Protein AF-A0A1V5TIK4-F1 (afdb_monomer_lite)

Radius of gyration: 18.63 Å; chains: 1; bounding box: 40×52×45 Å

pLDDT: mean 85.72, std 14.14, range [30.36, 98.62]

Foldseek 3Di:
DDDPDPPPPAAEDDPCPPVHDYDDDFPDCHPAACYHFLLDPCSLVSVVCQCPQNTPRVDNDNNVVAAEDETADQANLLVDDCVVSPVVSVVVSCVVCVSHAYEAEQHAAAQDVSSVVSLVVSVVVCVVVVHHYLYNNCLQQADPVGDGNPRGRQAPPVVVVVCVPDPADQDPDDRRHHSRSVVSSVVSVVLSVVVVVPDPSDPPDDDD

Sequence (208 aa):
MVKAEHGNLYSFNNGGTGGALDYEEGAGYGEGWLDHDVGYGGWDDETRYYLNGNDPGAGTADHSDVNTIMWSWCGQVNDVNLQTHYFDNMEDLESEYPEVTFIYMTGHREDGQADLAANNQIRDYVENNEKVLFDFADIESYDPDGTFYPNDNGACSWCSTWCASHECPSCGSCSHSHCFNCYNKGKAFWWMLARMAGWDGTAGDACP

Structure (mmCIF, N/CA/C/O backbone):
data_AF-A0A1V5TIK4-F1
#
_entry.id   AF-A0A1V5TIK4-F1
#
loop_
_atom_site.group_PDB
_atom_site.id
_atom_site.type_symbol
_atom_site.label_atom_id
_atom_site.label_alt_id
_atom_site.label_comp_id
_atom_site.label_asym_id
_atom_site.label_entity_id
_atom_site.label_seq_id
_atom_site.pdbx_PDB_ins_code
_atom_site.Cartn_x
_atom_site.Cartn_y
_atom_site.Cartn_z
_atom_site.occupancy
_atom_site.B_iso_or_equiv
_atom_site.auth_seq_id
_atom_site.auth_comp_id
_atom_site.auth_asym_id
_atom_site.auth_atom_id
_atom_site.pdbx_PDB_model_num
ATOM 1 N N . MET A 1 1 ? -18.825 -37.843 -2.227 1.00 46.03 1 MET A N 1
ATOM 2 C CA . MET A 1 1 ? -19.903 -36.982 -1.698 1.00 46.03 1 MET A CA 1
ATOM 3 C C . MET A 1 1 ? -20.004 -37.197 -0.189 1.00 46.03 1 MET A C 1
ATOM 5 O O . MET A 1 1 ? -20.652 -38.147 0.207 1.00 46.03 1 MET A O 1
ATOM 9 N N . VAL A 1 2 ? -19.285 -36.370 0.582 1.00 30.36 2 VAL A N 1
ATOM 10 C CA . VAL A 1 2 ? -19.504 -35.866 1.965 1.00 30.36 2 VAL A CA 1
ATOM 11 C C . VAL A 1 2 ? -18.482 -34.710 2.056 1.00 30.36 2 VAL A C 1
ATOM 13 O O . VAL A 1 2 ? -17.296 -34.976 2.172 1.00 30.36 2 VAL A O 1
ATOM 16 N N . LYS A 1 3 ? -18.783 -33.487 1.591 1.00 42.53 3 LYS A N 1
ATOM 17 C CA . LYS A 1 3 ? -19.267 -32.359 2.413 1.00 42.53 3 LYS A CA 1
ATOM 18 C C . LYS A 1 3 ? -18.982 -32.525 3.909 1.00 42.53 3 LYS A C 1
ATOM 20 O O . LYS A 1 3 ? -19.855 -32.928 4.667 1.00 42.53 3 LYS A O 1
ATOM 25 N N . ALA A 1 4 ? -17.767 -32.169 4.306 1.00 37.72 4 ALA A N 1
ATOM 26 C CA . ALA A 1 4 ? -17.550 -31.459 5.555 1.00 37.72 4 ALA A CA 1
ATOM 27 C C . ALA A 1 4 ? -17.118 -30.046 5.146 1.00 37.72 4 ALA A C 1
ATOM 29 O O . ALA A 1 4 ? -15.966 -29.813 4.794 1.00 37.72 4 ALA A O 1
ATOM 30 N N . GLU A 1 5 ? -18.097 -29.147 5.051 1.00 44.09 5 GLU A N 1
ATOM 31 C CA . GLU A 1 5 ? -17.851 -27.715 4.913 1.00 44.09 5 GLU A CA 1
ATOM 32 C C . GLU A 1 5 ? -17.197 -27.257 6.220 1.00 44.09 5 GLU A C 1
ATOM 34 O O . GLU A 1 5 ? -17.870 -26.916 7.189 1.00 44.09 5 GLU A O 1
ATOM 39 N N . HIS A 1 6 ? -15.865 -27.264 6.253 1.00 44.22 6 HIS A N 1
ATOM 40 C CA . HIS A 1 6 ? -15.189 -26.127 6.855 1.00 44.22 6 HIS A CA 1
ATOM 41 C C . HIS A 1 6 ? -15.729 -24.928 6.076 1.00 44.22 6 HIS A C 1
ATOM 43 O O . HIS A 1 6 ? -15.577 -24.903 4.852 1.00 44.22 6 HIS A O 1
ATOM 49 N N . GLY A 1 7 ? -16.484 -24.040 6.732 1.00 45.47 7 GLY A N 1
ATOM 50 C CA . GLY A 1 7 ? -16.979 -22.816 6.101 1.00 45.47 7 GLY A CA 1
ATOM 51 C C . GLY A 1 7 ? -15.844 -22.213 5.281 1.00 45.47 7 GLY A C 1
ATOM 52 O O . GLY A 1 7 ? -14.720 -22.147 5.772 1.00 45.47 7 GLY A O 1
ATOM 53 N N . ASN A 1 8 ? -16.103 -21.968 3.995 1.00 56.94 8 ASN A N 1
ATOM 54 C CA . ASN A 1 8 ? -15.073 -21.663 3.007 1.00 56.94 8 ASN A CA 1
ATOM 55 C C . ASN A 1 8 ? -14.165 -20.552 3.554 1.00 56.94 8 ASN A C 1
ATOM 57 O O . ASN A 1 8 ? -14.620 -19.428 3.733 1.00 56.94 8 ASN A O 1
ATOM 61 N N . LEU A 1 9 ? -12.908 -20.904 3.844 1.00 57.91 9 LEU A N 1
ATOM 62 C CA . LEU A 1 9 ? -11.887 -20.047 4.463 1.00 57.91 9 LEU A CA 1
ATOM 63 C C . LEU A 1 9 ? -11.693 -18.719 3.706 1.00 57.91 9 LEU A C 1
ATOM 65 O O . LEU A 1 9 ? -11.178 -17.758 4.260 1.00 57.91 9 LEU A O 1
ATOM 69 N N . TYR A 1 10 ? -12.138 -18.678 2.448 1.00 65.00 10 TYR A N 1
ATOM 70 C CA . TYR A 1 10 ? -12.062 -17.539 1.539 1.00 65.00 10 TYR A CA 1
ATOM 71 C C . TYR A 1 10 ? -13.444 -17.070 1.063 1.00 65.00 10 TYR A C 1
ATOM 73 O O . TYR A 1 10 ? -13.566 -16.448 0.009 1.00 65.00 10 TYR A O 1
ATOM 81 N N . SER A 1 11 ? -14.520 -17.422 1.772 1.00 73.38 11 SER A N 1
ATOM 82 C CA . SER A 1 11 ? -15.822 -16.806 1.526 1.00 73.38 11 SER A CA 1
ATOM 83 C C . SER A 1 11 ? -15.696 -15.313 1.767 1.00 73.38 11 SER A C 1
ATOM 85 O O . SER A 1 11 ? -15.181 -14.916 2.802 1.00 73.38 11 SER A O 1
ATOM 87 N N . PHE A 1 12 ? -16.205 -14.514 0.838 1.00 78.12 12 PHE A N 1
ATOM 88 C CA . PHE A 1 12 ? -16.256 -13.063 0.938 1.00 78.12 12 PHE A CA 1
ATOM 89 C C . PHE A 1 12 ? -17.700 -12.594 0.739 1.00 78.12 12 PHE A C 1
ATOM 91 O O . PHE A 1 12 ? -18.388 -13.087 -0.164 1.00 78.12 12 PHE A O 1
ATOM 98 N N . ASN A 1 13 ? -18.170 -11.681 1.586 1.00 80.50 13 ASN A N 1
ATOM 99 C CA . ASN A 1 13 ? -19.393 -10.916 1.362 1.00 80.50 13 ASN A CA 1
ATOM 100 C C . ASN A 1 13 ? -19.366 -9.604 2.152 1.00 80.50 13 ASN A C 1
ATOM 102 O O . ASN A 1 13 ? -18.733 -9.534 3.197 1.00 80.50 13 ASN A O 1
ATOM 106 N N . ASN A 1 14 ? -20.115 -8.617 1.659 1.00 79.88 14 ASN A N 1
ATOM 107 C CA . ASN A 1 14 ? -20.343 -7.362 2.368 1.00 79.88 14 ASN A CA 1
ATOM 108 C C . ASN A 1 14 ? -21.060 -7.642 3.707 1.00 79.88 14 ASN A C 1
ATOM 110 O O . ASN A 1 14 ? -22.121 -8.286 3.723 1.00 79.88 14 ASN A O 1
ATOM 114 N N . GLY A 1 15 ? -20.459 -7.183 4.803 1.00 77.62 15 GLY A N 1
ATOM 115 C CA . GLY A 1 15 ? -20.900 -7.356 6.184 1.00 77.62 15 GLY A CA 1
ATOM 116 C C . GLY A 1 15 ? -20.385 -8.623 6.871 1.00 77.62 15 GLY A C 1
ATOM 117 O O . GLY A 1 15 ? -20.911 -8.989 7.926 1.00 77.62 15 GLY A O 1
ATOM 118 N N . GLY A 1 16 ? -19.453 -9.366 6.257 1.00 78.06 16 GLY A N 1
ATOM 119 C CA . GLY A 1 16 ? -18.773 -10.520 6.872 1.00 78.06 16 GLY A CA 1
ATOM 120 C C . GLY A 1 16 ? -19.701 -11.651 7.348 1.00 78.06 16 GLY A C 1
ATOM 121 O O . GLY A 1 16 ? -19.357 -12.485 8.196 1.00 78.06 16 GLY A O 1
ATOM 122 N N . THR A 1 17 ? -20.929 -11.702 6.830 1.00 80.44 17 THR A N 1
ATOM 123 C CA . THR A 1 17 ? -21.984 -12.569 7.356 1.00 80.44 17 THR A CA 1
ATOM 124 C C . THR A 1 17 ? -21.629 -14.046 7.196 1.00 80.44 17 THR A C 1
ATOM 126 O O . THR A 1 17 ? -21.090 -14.486 6.177 1.00 80.44 17 THR A O 1
ATOM 129 N N . GLY A 1 18 ? -21.932 -14.844 8.224 1.00 76.12 18 GLY A N 1
ATOM 130 C CA . GLY A 1 18 ? -21.591 -16.270 8.238 1.00 76.12 18 GLY A CA 1
ATOM 131 C C . GLY A 1 18 ? -20.095 -16.561 8.416 1.00 76.12 18 GLY A C 1
ATOM 132 O O . GLY A 1 18 ? -19.678 -17.679 8.116 1.00 76.12 18 GLY A O 1
ATOM 133 N N . GLY A 1 19 ? -19.311 -15.589 8.904 1.00 75.62 19 GLY A N 1
ATOM 134 C CA . GLY A 1 19 ? -17.862 -15.714 9.100 1.00 75.62 19 GLY A CA 1
ATOM 135 C C . GLY A 1 19 ? -17.062 -15.556 7.806 1.00 75.62 19 GLY A C 1
ATOM 136 O O . GLY A 1 19 ? -15.980 -16.125 7.689 1.00 75.62 19 GLY A O 1
ATOM 137 N N . ALA A 1 20 ? -17.628 -14.861 6.819 1.00 80.81 20 ALA A N 1
ATOM 138 C CA . ALA A 1 20 ? -16.931 -14.512 5.591 1.00 80.81 20 ALA A CA 1
ATOM 139 C C . ALA A 1 20 ? -15.984 -13.329 5.823 1.00 80.81 20 ALA A C 1
ATOM 141 O O . ALA A 1 20 ? -16.198 -12.524 6.724 1.00 80.81 20 ALA A O 1
ATOM 142 N N . LEU A 1 21 ? -14.970 -13.217 4.972 1.00 81.88 21 LEU A N 1
ATOM 143 C CA . LEU A 1 21 ? -14.175 -12.008 4.830 1.00 81.88 21 LEU A CA 1
ATOM 144 C C . LEU A 1 21 ? -15.067 -10.860 4.364 1.00 81.88 21 LEU A C 1
ATOM 146 O O . LEU A 1 21 ? -15.948 -11.056 3.520 1.00 81.88 21 LEU A O 1
ATOM 150 N N . ASP A 1 22 ? -14.763 -9.679 4.874 1.00 85.62 22 ASP A N 1
ATOM 151 C CA . ASP A 1 22 ? -15.290 -8.418 4.388 1.00 85.62 22 ASP A CA 1
ATOM 152 C C . ASP A 1 22 ? -14.125 -7.516 3.982 1.00 85.62 22 ASP A C 1
ATOM 154 O O . ASP A 1 22 ? -13.042 -7.571 4.564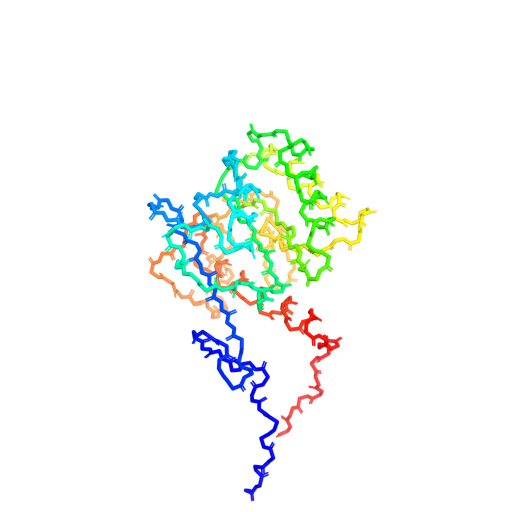 1.00 85.62 22 ASP A O 1
ATOM 158 N N . TYR A 1 23 ? -14.333 -6.754 2.924 1.00 86.38 23 TYR A N 1
ATOM 159 C CA . TYR A 1 23 ? -13.354 -5.890 2.290 1.00 86.38 23 TYR A CA 1
ATOM 160 C C . TYR A 1 23 ? -14.096 -4.636 1.890 1.00 86.38 23 TYR A C 1
ATOM 162 O O . TYR A 1 23 ? -15.006 -4.677 1.059 1.00 86.38 23 TYR A O 1
ATOM 170 N N . GLU A 1 24 ? -13.650 -3.545 2.482 1.00 86.50 24 GLU A N 1
ATOM 171 C CA . GLU A 1 24 ? -14.235 -2.232 2.341 1.00 86.50 24 GLU A CA 1
ATOM 172 C C . GLU A 1 24 ? -13.175 -1.319 1.715 1.00 86.50 24 GLU A C 1
ATOM 174 O O . GLU A 1 24 ? -12.019 -1.293 2.145 1.00 86.50 24 GLU A O 1
ATOM 179 N N . GLU A 1 25 ? -13.558 -0.613 0.652 1.00 87.25 25 GLU A N 1
ATOM 180 C CA . GLU A 1 25 ? -12.726 0.379 -0.031 1.00 87.25 25 GLU A CA 1
ATOM 181 C C . GLU A 1 25 ? -13.284 1.770 0.267 1.00 87.25 25 GLU A C 1
ATOM 183 O O . GLU A 1 25 ? -14.466 2.020 0.020 1.00 87.25 25 GLU A O 1
ATOM 188 N N . GLY A 1 26 ? -12.429 2.655 0.788 1.00 87.12 26 GLY A N 1
ATOM 189 C CA . GLY A 1 26 ? -12.782 4.040 1.093 1.00 87.12 26 GLY A CA 1
ATOM 190 C C . GLY A 1 26 ? -13.260 4.835 -0.121 1.00 87.12 26 GLY A C 1
ATOM 191 O O . GLY A 1 26 ? -13.264 4.372 -1.264 1.00 87.12 26 GLY A O 1
ATOM 192 N N . ALA A 1 27 ? -13.637 6.088 0.110 1.00 86.56 27 ALA A N 1
ATOM 193 C CA . ALA A 1 27 ? -14.187 6.958 -0.927 1.00 86.56 27 ALA A CA 1
ATOM 194 C C . ALA A 1 27 ? -13.185 7.322 -2.042 1.00 86.56 27 ALA A C 1
ATOM 196 O O . ALA A 1 27 ? -13.580 7.861 -3.085 1.00 86.56 27 ALA A O 1
ATOM 197 N N . GLY A 1 28 ? -11.898 7.013 -1.860 1.00 86.88 28 GLY A N 1
ATOM 198 C CA . GLY A 1 28 ? -10.851 7.324 -2.822 1.00 86.88 28 GLY A CA 1
ATOM 199 C C . GLY A 1 28 ? -10.705 8.835 -2.948 1.00 86.88 28 GLY A C 1
ATOM 200 O O . GLY A 1 28 ? -10.367 9.483 -1.985 1.00 86.88 28 GLY A O 1
ATOM 201 N N . TYR A 1 29 ? -10.973 9.417 -4.117 1.00 84.38 29 TYR A N 1
ATOM 202 C CA . TYR A 1 29 ? -10.965 10.884 -4.301 1.00 84.38 29 TYR A CA 1
ATOM 203 C C . TYR A 1 29 ? -12.378 11.498 -4.329 1.00 84.38 29 TYR A C 1
ATOM 205 O O . TYR A 1 29 ? -12.579 12.610 -4.829 1.00 84.38 29 TYR A O 1
ATOM 213 N N . GLY A 1 30 ? -13.385 10.730 -3.913 1.00 83.81 30 GLY A N 1
ATOM 214 C CA . GLY A 1 30 ? -14.754 11.200 -3.739 1.00 83.81 30 GLY A CA 1
ATOM 215 C C . GLY A 1 30 ? -15.011 11.651 -2.305 1.00 83.81 30 GLY A C 1
ATOM 216 O O . GLY A 1 30 ? -14.291 11.288 -1.391 1.00 83.81 30 GLY A O 1
ATOM 217 N N . GLU A 1 31 ? -16.088 12.403 -2.087 1.00 81.19 31 GLU A N 1
ATOM 218 C CA . GLU A 1 31 ? -16.509 12.732 -0.722 1.00 81.19 31 GLU A CA 1
ATOM 219 C C . GLU A 1 31 ? -17.007 11.464 -0.004 1.00 81.19 31 GLU A C 1
ATOM 221 O O . GLU A 1 31 ? -17.969 10.833 -0.457 1.00 81.19 31 GLU A O 1
ATOM 226 N N . GLY A 1 32 ? -16.388 11.104 1.122 1.00 83.75 32 GLY A N 1
ATOM 227 C CA . GLY A 1 32 ? -16.816 9.984 1.960 1.00 83.75 32 GLY A CA 1
ATOM 228 C C . GLY A 1 32 ? -15.779 9.594 3.013 1.00 83.75 32 GLY A C 1
ATOM 229 O O . GLY A 1 32 ? -14.932 10.404 3.366 1.00 83.75 32 GLY A O 1
ATOM 230 N N . TRP A 1 33 ? -15.895 8.369 3.521 1.00 85.38 33 TRP A N 1
ATOM 231 C CA . TRP A 1 33 ? -15.036 7.810 4.566 1.00 85.38 33 TRP A CA 1
ATOM 232 C C . TRP A 1 33 ? -13.708 7.315 4.003 1.00 85.38 33 TRP A C 1
ATOM 234 O O . TRP A 1 33 ? -13.666 6.852 2.859 1.00 85.38 33 TRP A O 1
ATOM 244 N N . LEU A 1 34 ? -12.649 7.378 4.821 1.00 88.00 34 LEU A N 1
ATOM 245 C CA . LEU A 1 34 ? -11.281 7.034 4.408 1.00 88.00 34 LEU A CA 1
ATOM 246 C C . LEU A 1 34 ? -10.930 7.721 3.075 1.00 88.00 34 LEU A C 1
ATOM 248 O O . LEU A 1 34 ? -10.564 7.076 2.090 1.00 88.00 34 LEU A O 1
ATOM 252 N N . ASP A 1 35 ? -11.156 9.035 3.042 1.00 87.44 35 ASP A N 1
ATOM 253 C CA . ASP A 1 35 ? -10.934 9.871 1.869 1.00 87.44 35 ASP A CA 1
ATOM 254 C C . ASP A 1 35 ? -9.432 10.038 1.573 1.00 87.44 35 ASP A C 1
ATOM 256 O O . ASP A 1 35 ? -8.582 10.069 2.464 1.00 87.44 35 ASP A O 1
ATOM 260 N N . HIS A 1 36 ? -9.134 10.199 0.290 1.00 90.81 36 HIS A N 1
ATOM 261 C CA . HIS A 1 36 ? -7.826 10.316 -0.337 1.00 90.81 36 HIS A CA 1
ATOM 262 C C . HIS A 1 36 ? -6.915 9.092 -0.148 1.00 90.81 36 HIS A C 1
ATOM 264 O O . HIS A 1 36 ? -7.339 7.972 0.118 1.00 90.81 36 HIS A O 1
ATOM 270 N N . ASP A 1 37 ? -5.635 9.294 -0.439 1.00 93.00 37 ASP A N 1
ATOM 271 C CA . ASP A 1 37 ? -4.561 8.339 -0.230 1.00 93.00 37 ASP A CA 1
ATOM 272 C C . ASP A 1 37 ? -3.612 8.865 0.858 1.00 93.00 37 ASP A C 1
ATOM 274 O O . ASP A 1 37 ? -3.681 10.030 1.262 1.00 93.00 37 ASP A O 1
ATOM 278 N N . VAL A 1 38 ? -2.687 8.020 1.317 1.00 95.06 38 VAL A N 1
ATOM 279 C CA . VAL A 1 38 ? -1.775 8.350 2.426 1.00 95.06 38 VAL A CA 1
ATOM 280 C C . VAL A 1 38 ? -0.836 9.523 2.121 1.00 95.06 38 VAL A C 1
ATOM 282 O O . VAL A 1 38 ? -0.219 10.071 3.025 1.00 95.06 38 VAL A O 1
ATOM 285 N N . GLY A 1 39 ? -0.718 9.948 0.862 1.00 93.50 39 GLY A N 1
ATOM 286 C CA . GLY A 1 39 ? 0.029 11.132 0.448 1.00 93.50 39 GLY A CA 1
ATOM 287 C C . GLY A 1 39 ? -0.564 12.455 0.936 1.00 93.50 39 GLY A C 1
ATOM 288 O O . GLY A 1 39 ? 0.128 13.475 0.930 1.00 93.50 39 GLY A O 1
ATOM 289 N N . TYR A 1 40 ? -1.820 12.456 1.380 1.00 93.56 40 TYR A N 1
ATOM 290 C CA . TYR A 1 40 ? -2.516 13.627 1.909 1.00 93.56 40 TYR A CA 1
ATOM 291 C C . TYR A 1 40 ? -2.509 13.605 3.437 1.00 93.56 40 TYR A C 1
ATOM 293 O O . TYR A 1 40 ? -2.509 12.548 4.047 1.00 93.56 40 TYR A O 1
ATOM 301 N N . GLY A 1 41 ? -2.461 14.768 4.089 1.00 93.31 41 GLY A N 1
ATOM 302 C CA . GLY A 1 41 ? -2.557 14.821 5.553 1.00 93.31 41 GLY A CA 1
ATOM 303 C C . GLY A 1 41 ? -3.966 14.470 6.042 1.00 93.31 41 GLY A C 1
ATOM 304 O O . GLY A 1 41 ? -4.935 14.785 5.355 1.00 93.31 41 GLY A O 1
ATOM 305 N N . GLY A 1 42 ? -4.070 13.889 7.240 1.00 93.44 42 GLY A N 1
ATOM 306 C CA . GLY A 1 42 ? -5.347 13.567 7.888 1.00 93.44 42 GLY A CA 1
ATOM 307 C C . GLY A 1 42 ? -5.845 12.136 7.670 1.00 93.44 42 GLY A C 1
ATOM 308 O O . GLY A 1 42 ? -6.854 11.772 8.258 1.00 93.44 42 GLY A O 1
ATOM 309 N N . TRP A 1 43 ? -5.141 11.303 6.893 1.00 95.25 43 TRP A N 1
ATOM 310 C CA . TRP A 1 43 ? -5.488 9.884 6.696 1.00 95.25 43 TRP A CA 1
ATOM 311 C C . TRP A 1 43 ? -5.552 9.094 8.021 1.00 95.25 43 TRP A C 1
ATOM 313 O O . TRP A 1 43 ? -6.326 8.146 8.173 1.00 95.25 43 TRP A O 1
ATOM 323 N N . ASP A 1 44 ? -4.757 9.493 9.011 1.00 96.62 44 ASP A N 1
ATOM 324 C CA . ASP A 1 44 ? -4.746 8.921 10.352 1.00 96.62 44 ASP A CA 1
ATOM 325 C C . ASP A 1 44 ? -5.977 9.353 11.165 1.00 96.62 44 ASP A C 1
ATOM 327 O O . ASP A 1 44 ? -6.603 8.527 11.830 1.00 96.62 44 ASP A O 1
ATOM 331 N N . ASP A 1 45 ? -6.403 10.611 11.043 1.00 94.62 45 ASP A N 1
ATOM 332 C CA . ASP A 1 45 ? -7.665 11.084 11.621 1.00 94.62 45 ASP A CA 1
ATOM 333 C C . ASP A 1 45 ? -8.880 10.406 10.971 1.00 94.62 45 ASP A C 1
ATOM 335 O O . ASP A 1 45 ? -9.779 9.961 11.684 1.00 94.62 45 ASP A O 1
ATOM 339 N N . GLU A 1 46 ? -8.884 10.240 9.645 1.00 92.44 46 GLU A N 1
ATOM 340 C CA . GLU A 1 46 ? -9.910 9.474 8.922 1.00 92.44 46 GLU A CA 1
ATOM 341 C C . GLU A 1 46 ? -9.979 8.022 9.418 1.00 92.44 46 GLU A C 1
ATOM 343 O O . GLU A 1 46 ? -11.059 7.484 9.669 1.00 92.44 46 GLU A O 1
ATOM 348 N N . THR A 1 47 ? -8.821 7.403 9.663 1.00 93.75 47 THR A N 1
ATOM 349 C CA . THR A 1 47 ? -8.741 6.060 10.254 1.00 93.75 47 THR A CA 1
ATOM 350 C C . THR A 1 47 ? -9.398 6.016 11.633 1.00 93.75 47 THR A C 1
ATOM 352 O O . THR A 1 47 ? -10.196 5.118 11.915 1.00 93.75 47 THR A O 1
ATOM 355 N N . ARG A 1 48 ? -9.119 7.010 12.488 1.00 93.81 48 ARG A N 1
ATOM 356 C CA . ARG A 1 48 ? -9.747 7.129 13.811 1.00 93.81 48 ARG A CA 1
ATOM 357 C C . ARG A 1 48 ? -11.249 7.361 13.710 1.00 93.81 48 ARG A C 1
ATOM 359 O O . ARG A 1 48 ? -12.000 6.814 14.518 1.00 93.81 48 ARG A O 1
ATOM 366 N N . TYR A 1 49 ? -11.711 8.185 12.772 1.00 90.12 49 TYR A N 1
ATOM 367 C CA . TYR A 1 49 ? -13.140 8.433 12.584 1.00 90.12 49 TYR A CA 1
ATOM 368 C C . TYR A 1 49 ? -13.876 7.176 12.139 1.00 90.12 49 TYR A C 1
ATOM 370 O O . TYR A 1 49 ? -14.918 6.864 12.724 1.00 90.12 49 TYR A O 1
ATOM 378 N N . TYR A 1 50 ? -13.302 6.436 11.192 1.00 90.38 50 TYR A N 1
ATOM 379 C CA . TYR A 1 50 ? -13.845 5.174 10.712 1.00 90.38 50 TYR A CA 1
ATOM 380 C C . TYR A 1 50 ? -13.903 4.129 11.832 1.00 90.38 50 TYR A C 1
ATOM 382 O O . TYR A 1 50 ? -14.989 3.699 12.213 1.00 90.38 50 TYR A O 1
ATOM 390 N N . LEU A 1 51 ? -12.771 3.796 12.463 1.00 90.81 51 LEU A N 1
ATOM 391 C CA . LEU A 1 51 ? -12.717 2.757 13.501 1.00 90.81 51 LEU A CA 1
ATOM 392 C C . LEU A 1 51 ? -13.564 3.081 14.739 1.00 90.81 51 LEU A C 1
ATOM 394 O O . LEU A 1 51 ? -14.123 2.180 15.358 1.00 90.81 51 LEU A O 1
ATOM 398 N N . ASN A 1 52 ? -13.699 4.360 15.101 1.00 89.62 52 ASN A N 1
ATOM 399 C CA . ASN A 1 52 ? -14.517 4.767 16.246 1.00 89.62 52 ASN A CA 1
ATOM 400 C C . ASN A 1 52 ? -16.012 4.941 15.906 1.00 89.62 52 ASN A C 1
ATOM 402 O O . ASN A 1 52 ? -16.772 5.378 16.774 1.00 89.62 52 ASN A O 1
ATOM 406 N N . GLY A 1 53 ? -16.436 4.675 14.663 1.00 85.44 53 GLY A N 1
ATOM 407 C CA . GLY A 1 53 ? -17.826 4.854 14.222 1.00 85.44 53 GLY A CA 1
ATOM 408 C C . GLY A 1 53 ? -18.310 6.309 14.271 1.00 85.44 53 GLY A C 1
ATOM 409 O O . GLY A 1 53 ? -19.492 6.571 14.498 1.00 85.44 53 GLY A O 1
ATOM 410 N N . ASN A 1 54 ? -17.391 7.266 14.119 1.00 82.94 54 ASN A N 1
ATOM 411 C CA . ASN A 1 54 ? -17.675 8.704 14.148 1.00 82.94 54 ASN A CA 1
ATOM 412 C C . ASN A 1 54 ? -17.767 9.324 12.746 1.00 82.94 54 ASN A C 1
ATOM 414 O O . ASN A 1 54 ? -18.066 10.515 12.632 1.00 82.94 54 ASN A O 1
ATOM 418 N N . ASP A 1 55 ? -17.512 8.541 11.699 1.00 72.50 55 ASP A N 1
ATOM 419 C CA . ASP A 1 55 ? -17.573 8.997 10.318 1.00 72.50 55 ASP A CA 1
ATOM 420 C C . ASP A 1 55 ? -19.038 9.152 9.843 1.00 72.50 55 ASP A C 1
ATOM 422 O O . ASP A 1 55 ? -19.793 8.176 9.791 1.00 72.50 55 ASP A O 1
ATOM 426 N N . PRO A 1 56 ? -19.485 10.368 9.476 1.00 60.97 56 PRO A N 1
ATOM 427 C CA . PRO A 1 56 ? -20.864 10.613 9.056 1.00 60.97 56 PRO A CA 1
ATOM 428 C C . PRO A 1 56 ? -21.227 9.998 7.689 1.00 60.97 56 PRO A C 1
ATOM 430 O O . PRO A 1 56 ? -22.417 9.923 7.368 1.00 60.97 56 PRO A O 1
ATOM 433 N N . GLY A 1 57 ? -20.241 9.593 6.883 1.00 63.38 57 GLY A N 1
ATOM 434 C CA . GLY A 1 57 ? -20.386 8.984 5.560 1.00 63.38 57 GLY A CA 1
ATOM 435 C C . GLY A 1 57 ? -20.352 7.451 5.555 1.00 63.38 57 GLY A C 1
ATOM 436 O O . GLY A 1 57 ? -20.938 6.853 4.652 1.00 63.38 57 GLY A O 1
ATOM 437 N N . ALA A 1 58 ? -19.740 6.814 6.560 1.00 61.72 58 ALA A N 1
ATOM 438 C CA . ALA A 1 58 ? -19.692 5.349 6.705 1.00 61.72 58 ALA A CA 1
ATOM 439 C C . ALA A 1 58 ? -20.976 4.737 7.318 1.00 61.72 58 ALA A C 1
ATOM 441 O O . ALA A 1 58 ? -21.207 3.530 7.255 1.00 61.72 58 ALA A O 1
ATOM 442 N N . GLY A 1 59 ? -21.862 5.573 7.873 1.00 57.44 59 GLY A N 1
ATOM 443 C CA . GLY A 1 59 ? -23.072 5.150 8.584 1.00 57.44 59 GLY A CA 1
ATOM 444 C C . GLY A 1 59 ? -22.884 5.152 10.105 1.00 57.44 59 GLY A C 1
ATOM 445 O O . GLY A 1 59 ? -21.995 5.801 10.628 1.00 57.44 59 GLY A O 1
ATOM 446 N N . THR A 1 60 ? -23.770 4.478 10.848 1.00 50.34 60 THR A N 1
ATOM 447 C CA . THR A 1 60 ? -23.690 4.375 12.326 1.00 50.34 60 THR A CA 1
ATOM 448 C C . THR A 1 60 ? -23.246 2.988 12.788 1.00 50.34 60 THR A C 1
ATOM 450 O O . THR A 1 60 ? -23.572 2.581 13.906 1.00 50.34 60 THR A O 1
ATOM 453 N N . ALA A 1 61 ? -22.658 2.200 11.888 1.00 61.62 61 ALA A N 1
ATOM 454 C CA . ALA A 1 61 ? -22.167 0.880 12.233 1.00 61.62 61 ALA A CA 1
ATOM 455 C C . ALA A 1 61 ? -20.896 1.046 13.070 1.00 61.62 61 ALA A C 1
ATOM 457 O O . ALA A 1 61 ? -20.027 1.849 12.754 1.00 61.62 61 ALA A O 1
ATOM 458 N N . ASP A 1 62 ? -20.842 0.325 14.182 1.00 64.44 62 ASP A N 1
ATOM 459 C CA . ASP A 1 62 ? -19.599 0.121 14.909 1.00 64.44 62 ASP A CA 1
ATOM 460 C C . ASP A 1 62 ? -18.663 -0.682 13.993 1.00 64.44 62 ASP A C 1
ATOM 462 O O . ASP A 1 62 ? -19.029 -1.788 13.600 1.00 64.44 62 ASP A O 1
ATOM 466 N N . HIS A 1 63 ? -17.511 -0.112 13.630 1.00 79.31 63 HIS A N 1
ATOM 467 C CA . HIS A 1 63 ? -16.490 -0.750 12.787 1.00 79.31 63 HIS A CA 1
ATOM 468 C C . HIS A 1 63 ? -15.487 -1.565 13.621 1.00 79.31 63 HIS A C 1
ATOM 470 O O . HIS A 1 63 ? -14.359 -1.816 13.197 1.00 79.31 63 HIS A O 1
ATOM 476 N N . SER A 1 64 ? -15.880 -1.981 14.830 1.00 79.06 64 SER A N 1
ATOM 477 C CA . SER A 1 64 ? -15.080 -2.838 15.712 1.00 79.06 64 SER A CA 1
ATOM 478 C C . SER A 1 64 ? -14.809 -4.241 15.156 1.00 79.06 64 SER A C 1
ATOM 480 O O . SER A 1 64 ? -14.010 -4.983 15.724 1.00 79.06 64 SER A O 1
ATOM 482 N N . ASP A 1 65 ? -15.451 -4.626 14.052 1.00 80.25 65 ASP A N 1
ATOM 483 C CA . ASP A 1 65 ? -15.177 -5.852 13.304 1.00 80.25 65 ASP A CA 1
ATOM 484 C C . ASP A 1 65 ? -13.990 -5.731 12.331 1.00 80.25 65 ASP A C 1
ATOM 486 O O . ASP A 1 65 ? -13.475 -6.749 11.854 1.00 80.25 65 ASP A O 1
ATOM 490 N N . VAL A 1 66 ? -13.502 -4.513 12.085 1.00 89.44 66 VAL A N 1
ATOM 491 C CA . VAL A 1 66 ? -12.302 -4.256 11.286 1.00 89.44 66 VAL A CA 1
ATOM 492 C C . VAL A 1 66 ? -11.064 -4.654 12.083 1.00 89.44 66 VAL A C 1
ATOM 494 O O . VAL A 1 66 ? -10.784 -4.119 13.150 1.00 89.44 66 VAL A O 1
ATOM 497 N N . ASN A 1 67 ? -10.284 -5.585 11.537 1.00 91.06 67 ASN A N 1
ATOM 498 C CA . ASN A 1 67 ? -9.062 -6.103 12.166 1.00 91.06 67 ASN A CA 1
ATOM 499 C C . ASN A 1 67 ? -7.792 -5.842 11.344 1.00 91.06 67 ASN A C 1
ATOM 501 O O . ASN A 1 67 ? -6.695 -6.186 11.779 1.00 91.06 67 ASN A O 1
ATOM 505 N N . THR A 1 68 ? -7.927 -5.266 10.149 1.00 93.88 68 THR A N 1
ATOM 506 C CA . THR A 1 68 ? -6.815 -5.001 9.235 1.00 93.88 68 THR A CA 1
ATOM 507 C C . THR A 1 68 ? -7.070 -3.694 8.495 1.00 93.88 68 THR A C 1
ATOM 509 O O . THR A 1 68 ? -8.151 -3.515 7.940 1.00 93.88 68 THR A O 1
ATOM 512 N N . ILE A 1 69 ? -6.073 -2.809 8.449 1.00 95.69 69 ILE A N 1
ATOM 513 C CA . ILE A 1 69 ? -6.109 -1.566 7.667 1.00 95.69 69 ILE A CA 1
ATOM 514 C C . ILE A 1 69 ? -4.838 -1.449 6.834 1.00 95.69 69 ILE A C 1
ATOM 516 O O . ILE A 1 69 ? -3.740 -1.772 7.285 1.00 95.69 69 ILE A O 1
ATOM 520 N N . MET A 1 70 ? -4.994 -0.963 5.606 1.00 96.31 70 MET A N 1
ATOM 521 C CA . MET A 1 70 ? -3.896 -0.653 4.702 1.00 96.31 70 MET A CA 1
ATOM 522 C C . MET A 1 70 ? -4.231 0.623 3.941 1.00 96.31 70 MET A C 1
ATOM 524 O O . MET A 1 70 ? -5.275 0.693 3.296 1.00 96.31 70 MET A O 1
ATOM 528 N N . TRP A 1 71 ? -3.325 1.596 3.971 1.00 95.69 71 TRP A N 1
ATOM 529 C CA . TRP A 1 71 ? -3.422 2.794 3.145 1.00 95.69 71 TRP A CA 1
ATOM 530 C C . TRP A 1 71 ? -2.449 2.721 1.973 1.00 95.69 71 TRP A C 1
ATOM 532 O O . TRP A 1 71 ? -1.284 2.355 2.136 1.00 95.69 71 TRP A O 1
ATOM 542 N N . SER A 1 72 ? -2.932 3.081 0.786 1.00 93.31 72 SER A N 1
ATOM 543 C CA . SER A 1 72 ? -2.126 3.092 -0.433 1.00 93.31 72 SER A CA 1
ATOM 544 C C . SER A 1 72 ? -1.516 4.455 -0.723 1.00 93.31 72 SER A C 1
ATOM 546 O O . SER A 1 72 ? -2.080 5.480 -0.353 1.00 93.31 72 SER A O 1
ATOM 548 N N . TRP A 1 73 ? -0.411 4.453 -1.467 1.00 93.94 73 TRP A N 1
ATOM 549 C CA . TRP A 1 73 ? 0.188 5.640 -2.077 1.00 93.94 73 TRP A CA 1
ATOM 550 C C . TRP A 1 73 ? -0.259 5.776 -3.533 1.00 93.94 73 TRP A C 1
ATOM 552 O O . TRP A 1 73 ? -0.186 4.802 -4.287 1.00 93.94 73 TRP A O 1
ATOM 562 N N . CYS A 1 74 ? -0.638 6.983 -3.958 1.00 86.12 74 CYS A N 1
ATOM 563 C CA . CYS A 1 74 ? -0.926 7.253 -5.366 1.00 86.12 74 CYS A CA 1
ATOM 564 C C . CYS A 1 74 ? 0.353 7.603 -6.136 1.00 86.12 74 CYS A C 1
ATOM 566 O O . CYS A 1 74 ? 0.662 6.915 -7.097 1.00 86.12 74 CYS A O 1
ATOM 568 N N . GLY A 1 75 ? 1.143 8.575 -5.664 1.00 86.31 75 GLY A N 1
ATOM 569 C CA . GLY A 1 75 ? 2.464 8.953 -6.210 1.00 86.31 75 GLY A CA 1
ATOM 570 C C . GLY A 1 75 ? 3.319 9.848 -5.295 1.00 86.31 75 GLY A C 1
ATOM 571 O O . GLY A 1 75 ? 4.413 10.253 -5.655 1.00 86.31 75 GLY A O 1
ATOM 572 N N . GLN A 1 76 ? 2.842 10.149 -4.087 1.00 92.62 76 GLN A N 1
ATOM 573 C CA . GLN A 1 76 ? 3.396 11.172 -3.194 1.00 92.62 76 GLN A CA 1
ATOM 574 C C . GLN A 1 76 ? 4.410 10.611 -2.181 1.00 92.62 76 GLN A C 1
ATOM 576 O O . GLN A 1 76 ? 4.807 11.307 -1.247 1.00 92.62 76 GLN A O 1
ATOM 581 N N . VAL A 1 77 ? 4.829 9.347 -2.326 1.00 93.62 77 VAL A N 1
ATOM 582 C CA . VAL A 1 77 ? 5.665 8.645 -1.329 1.00 93.62 77 VAL A CA 1
ATOM 583 C C . VAL A 1 77 ? 6.993 9.361 -1.057 1.00 93.62 77 VAL A C 1
ATOM 585 O O . VAL A 1 77 ? 7.522 9.309 0.050 1.00 93.62 77 VAL A O 1
ATOM 588 N N . ASN A 1 78 ? 7.515 10.080 -2.050 1.00 93.38 78 ASN A N 1
ATOM 589 C CA . ASN A 1 78 ? 8.739 10.874 -1.962 1.00 93.38 78 ASN A CA 1
ATOM 590 C C . ASN A 1 78 ? 8.498 12.394 -1.888 1.00 93.38 78 ASN A C 1
ATOM 592 O O . ASN A 1 78 ? 9.459 13.156 -2.014 1.00 93.38 78 ASN A O 1
ATOM 596 N N . ASP A 1 79 ? 7.253 12.832 -1.689 1.00 94.75 79 ASP A N 1
ATOM 597 C CA . ASP A 1 79 ? 6.883 14.249 -1.557 1.00 94.75 79 ASP A CA 1
ATOM 598 C C . ASP A 1 79 ? 6.707 14.681 -0.091 1.00 94.75 79 ASP A C 1
ATOM 600 O O . ASP A 1 79 ? 6.622 15.874 0.211 1.00 94.75 79 ASP A O 1
ATOM 604 N N . VAL A 1 80 ? 6.693 13.718 0.835 1.00 95.38 80 VAL A N 1
ATOM 605 C CA . VAL A 1 80 ? 6.486 13.925 2.273 1.00 95.38 80 VAL A CA 1
ATOM 606 C C . VAL A 1 80 ? 7.692 13.464 3.094 1.00 95.38 80 VAL A C 1
ATOM 608 O O . VAL A 1 80 ? 8.551 12.713 2.633 1.00 95.38 80 VAL A O 1
ATOM 611 N N . ASN A 1 81 ? 7.767 13.906 4.352 1.00 97.00 81 ASN A N 1
ATOM 612 C CA . ASN A 1 81 ? 8.696 13.320 5.314 1.00 97.00 81 ASN A CA 1
ATOM 613 C C . ASN A 1 81 ? 8.075 12.040 5.886 1.00 97.00 81 ASN A C 1
ATOM 615 O O . ASN A 1 81 ? 7.184 12.125 6.727 1.00 97.00 81 ASN A O 1
ATOM 619 N N . LEU A 1 82 ? 8.565 10.876 5.451 1.00 98.00 82 LEU A N 1
ATOM 620 C CA . LEU A 1 82 ? 8.033 9.574 5.865 1.00 98.00 82 LEU A CA 1
ATOM 621 C C . LEU A 1 82 ? 8.019 9.367 7.382 1.00 98.00 82 LEU A C 1
ATOM 623 O O . LEU A 1 82 ? 7.086 8.746 7.873 1.00 98.00 82 LEU A O 1
ATOM 627 N N . GLN A 1 83 ? 8.986 9.913 8.128 1.00 98.06 83 GLN A N 1
ATOM 628 C CA . GLN A 1 83 ? 8.998 9.765 9.584 1.00 98.06 83 GLN A CA 1
ATOM 629 C C . GLN A 1 83 ? 7.746 10.389 10.199 1.00 98.06 83 GLN A C 1
ATOM 631 O O . GLN A 1 83 ? 6.947 9.693 10.806 1.00 98.06 83 GLN A O 1
ATOM 636 N N . THR A 1 84 ? 7.544 11.687 9.979 1.00 97.62 84 THR A N 1
ATOM 637 C CA . THR A 1 84 ? 6.464 12.432 10.640 1.00 97.62 84 THR A CA 1
ATOM 638 C C . THR A 1 84 ? 5.106 12.258 9.973 1.00 97.62 84 THR A C 1
ATOM 640 O O . THR A 1 84 ? 4.090 12.548 10.586 1.00 97.62 84 THR A O 1
ATOM 643 N N . HIS A 1 85 ? 5.077 11.886 8.691 1.00 98.12 85 HIS A N 1
ATOM 644 C CA . HIS A 1 85 ? 3.836 11.769 7.917 1.00 98.12 85 HIS A CA 1
ATOM 645 C C . HIS A 1 85 ? 3.276 10.348 7.905 1.00 98.12 85 HIS A C 1
ATOM 647 O O . HIS A 1 85 ? 2.064 10.169 7.794 1.00 98.12 85 HIS A O 1
ATOM 653 N N . TYR A 1 86 ? 4.155 9.345 7.978 1.00 98.31 86 TYR A N 1
ATOM 654 C CA . TYR A 1 86 ? 3.772 7.948 7.826 1.00 98.31 86 TYR A CA 1
ATOM 655 C C . TYR A 1 86 ? 4.122 7.115 9.054 1.00 98.31 86 TYR A C 1
ATOM 657 O O . TYR A 1 86 ? 3.223 6.555 9.665 1.00 98.31 86 TYR A O 1
ATOM 665 N N . PHE A 1 87 ? 5.392 7.053 9.454 1.00 98.62 87 PHE A N 1
ATOM 666 C CA . PHE A 1 87 ? 5.824 6.155 10.528 1.00 98.62 87 PHE A CA 1
ATOM 667 C C . PHE A 1 87 ? 5.256 6.548 11.893 1.00 98.62 87 PHE A C 1
ATOM 669 O O . PHE A 1 87 ? 4.621 5.707 12.518 1.00 98.62 87 PHE A O 1
ATOM 676 N N . ASP A 1 88 ? 5.400 7.809 12.308 1.00 98.56 88 ASP A N 1
ATOM 677 C CA . ASP A 1 88 ? 4.884 8.299 13.596 1.00 98.56 88 ASP A CA 1
ATOM 678 C C . ASP A 1 88 ? 3.356 8.098 13.685 1.00 98.56 88 ASP A C 1
ATOM 680 O O . ASP A 1 88 ? 2.846 7.569 14.667 1.00 98.56 88 ASP A O 1
ATOM 684 N N . ASN A 1 89 ? 2.628 8.428 12.613 1.00 98.56 89 ASN A N 1
ATOM 685 C CA . ASN A 1 89 ? 1.175 8.250 12.551 1.00 98.56 89 ASN A CA 1
ATOM 686 C C . ASN A 1 89 ? 0.754 6.769 12.576 1.00 98.56 89 ASN A C 1
ATOM 688 O O . ASN A 1 89 ? -0.228 6.425 13.229 1.00 98.56 89 ASN A O 1
ATOM 692 N N . MET A 1 90 ? 1.478 5.877 11.888 1.00 98.50 90 MET A N 1
ATOM 693 C CA . MET A 1 90 ? 1.217 4.433 11.955 1.00 98.50 90 MET A CA 1
ATOM 694 C C . MET A 1 90 ? 1.485 3.885 13.364 1.00 98.50 90 MET A C 1
ATOM 696 O O . MET A 1 90 ? 0.681 3.102 13.858 1.00 98.50 90 MET A O 1
ATOM 700 N N . GLU A 1 91 ? 2.565 4.313 14.030 1.00 98.56 91 GLU A N 1
ATOM 701 C CA . GLU A 1 91 ? 2.863 3.927 15.419 1.00 98.56 91 GLU A CA 1
ATOM 702 C C . GLU A 1 91 ? 1.765 4.390 16.388 1.00 98.56 91 GLU A C 1
ATOM 704 O O . GLU A 1 91 ? 1.349 3.628 17.267 1.00 98.56 91 GLU A O 1
ATOM 709 N N . ASP A 1 92 ? 1.267 5.618 16.216 1.00 98.62 92 ASP A N 1
ATOM 710 C CA . ASP A 1 92 ? 0.158 6.146 17.011 1.00 98.62 92 ASP A CA 1
ATOM 711 C C . ASP A 1 92 ? -1.110 5.302 16.807 1.00 98.62 92 ASP A C 1
ATOM 713 O O . ASP A 1 92 ? -1.718 4.859 17.784 1.00 98.62 92 ASP A O 1
ATOM 717 N N . LEU A 1 93 ? -1.471 4.983 15.559 1.00 98.44 93 LEU A N 1
ATOM 718 C CA . LEU A 1 93 ? -2.626 4.134 15.253 1.00 98.44 93 LEU A CA 1
ATOM 719 C C . LEU A 1 93 ? -2.486 2.711 15.810 1.00 98.44 93 LEU A C 1
ATOM 721 O O . LEU A 1 93 ? -3.432 2.182 16.389 1.00 98.44 93 LEU A O 1
ATOM 725 N N . GLU A 1 94 ? -1.316 2.086 15.687 1.00 98.31 94 GLU A N 1
ATOM 726 C CA . GLU A 1 94 ? -1.051 0.762 16.264 1.00 98.31 94 GLU A CA 1
ATOM 727 C C . GLU A 1 94 ? -1.167 0.764 17.798 1.00 98.31 94 GLU A C 1
ATOM 729 O O . GLU A 1 94 ? -1.635 -0.208 18.395 1.00 98.31 94 GLU A O 1
ATOM 734 N N . SER A 1 95 ? -0.746 1.853 18.446 1.00 98.38 95 SER A N 1
ATOM 735 C CA . SER A 1 95 ? -0.856 2.040 19.897 1.00 98.38 95 SER A CA 1
ATOM 736 C C . SER A 1 95 ? -2.307 2.263 20.338 1.00 98.38 95 SER A C 1
ATOM 738 O O . SER A 1 95 ? -2.741 1.735 21.367 1.00 98.38 95 SER A O 1
ATOM 740 N N . GLU A 1 96 ? -3.070 3.029 19.558 1.00 97.69 96 GLU A N 1
ATOM 741 C CA . GLU A 1 96 ? -4.478 3.335 19.811 1.00 97.69 96 GLU A CA 1
ATOM 742 C C . GLU A 1 96 ? -5.404 2.134 19.542 1.00 97.69 96 GLU A C 1
ATOM 744 O O . GLU A 1 96 ? -6.363 1.924 20.291 1.00 97.69 96 GLU A O 1
ATOM 749 N N . TYR A 1 97 ? -5.091 1.318 18.528 1.00 97.00 97 TYR A N 1
ATOM 750 C CA . TYR A 1 97 ? -5.908 0.198 18.045 1.00 97.00 97 TYR A CA 1
ATOM 751 C C . TYR A 1 97 ? -5.129 -1.129 18.027 1.00 97.00 97 TYR A C 1
ATOM 753 O O . TYR A 1 97 ? -4.904 -1.707 16.963 1.00 97.00 97 TYR A O 1
ATOM 761 N N . PRO A 1 98 ? -4.759 -1.687 19.194 1.00 96.50 98 PRO A N 1
ATOM 762 C CA . PRO A 1 98 ? -3.879 -2.858 19.277 1.00 96.50 98 PRO A CA 1
ATOM 763 C C . PRO A 1 98 ? -4.484 -4.165 18.733 1.00 96.50 98 PRO A C 1
ATOM 765 O O . PRO A 1 98 ? -3.772 -5.160 18.603 1.00 96.50 98 PRO A O 1
ATOM 768 N N . GLU A 1 99 ? -5.791 -4.201 18.457 1.00 94.44 99 GLU A N 1
ATOM 769 C CA . GLU A 1 99 ? -6.473 -5.347 17.835 1.00 94.44 99 GLU A CA 1
ATOM 770 C C . GLU A 1 99 ? -6.515 -5.254 16.298 1.00 94.44 99 GLU A C 1
ATOM 772 O O . GLU A 1 99 ? -6.896 -6.220 15.636 1.00 94.44 99 GLU A O 1
ATOM 777 N N . VAL A 1 100 ? -6.089 -4.121 15.725 1.00 96.19 100 VAL A N 1
ATOM 778 C CA . VAL A 1 100 ? -6.018 -3.886 14.280 1.00 96.19 100 VAL A CA 1
ATOM 779 C C . VAL A 1 100 ? -4.581 -4.078 13.805 1.00 96.19 100 VAL A C 1
ATOM 781 O O . VAL A 1 100 ? -3.641 -3.504 14.347 1.00 96.19 100 VAL A O 1
ATOM 784 N N . THR A 1 101 ? -4.396 -4.874 12.754 1.00 96.75 101 THR A N 1
ATOM 785 C CA . THR A 1 101 ? -3.108 -4.968 12.063 1.00 96.75 101 THR A CA 1
ATOM 786 C C . THR A 1 101 ? -3.016 -3.890 10.991 1.00 96.75 101 THR A C 1
ATOM 788 O O . THR A 1 101 ? -3.769 -3.909 10.015 1.00 96.75 101 THR A O 1
ATOM 791 N N . PHE A 1 102 ? -2.060 -2.979 11.142 1.00 97.88 102 PHE A N 1
ATOM 792 C CA . PHE A 1 102 ? -1.758 -1.963 10.141 1.00 97.88 102 PHE A CA 1
ATOM 793 C C . PHE A 1 102 ? -0.693 -2.477 9.169 1.00 97.88 102 PHE A C 1
ATOM 795 O O . PHE A 1 102 ? 0.434 -2.794 9.552 1.00 97.88 102 PHE A O 1
ATOM 802 N N . ILE A 1 103 ? -1.064 -2.594 7.896 1.00 98.44 103 ILE A N 1
ATOM 803 C CA . ILE A 1 103 ? -0.164 -3.031 6.830 1.00 98.44 103 ILE A CA 1
ATOM 804 C C . ILE A 1 103 ? 0.539 -1.800 6.262 1.00 98.44 103 ILE A C 1
ATOM 806 O O . ILE A 1 103 ? -0.099 -0.890 5.728 1.00 98.44 103 ILE A O 1
ATOM 810 N N . TYR A 1 104 ? 1.866 -1.798 6.342 1.00 98.38 104 TYR A N 1
ATOM 811 C CA . TYR A 1 104 ? 2.699 -0.807 5.678 1.00 98.38 104 TYR A CA 1
ATOM 812 C C . TYR A 1 104 ? 2.771 -1.121 4.187 1.00 98.38 104 TYR A C 1
ATOM 814 O O . TYR A 1 104 ? 2.709 -2.281 3.782 1.00 98.38 104 TYR A O 1
ATOM 822 N N . MET A 1 105 ? 2.931 -0.102 3.352 1.00 97.75 105 MET A N 1
ATOM 823 C CA . MET A 1 105 ? 2.921 -0.258 1.903 1.00 97.75 105 MET A CA 1
ATOM 824 C C . MET A 1 105 ? 3.977 0.639 1.259 1.00 97.75 105 MET A C 1
ATOM 826 O O . MET A 1 105 ? 4.124 1.798 1.646 1.00 97.75 105 MET A O 1
ATOM 830 N N . THR A 1 106 ? 4.715 0.120 0.274 1.00 97.12 106 THR A N 1
ATOM 831 C CA . THR A 1 106 ? 5.571 0.962 -0.580 1.00 97.12 106 THR A CA 1
ATOM 832 C C . THR A 1 106 ? 4.738 1.691 -1.635 1.00 97.12 106 THR A C 1
ATOM 834 O O . THR A 1 106 ? 3.650 1.253 -2.013 1.00 97.12 106 THR A O 1
ATOM 837 N N . GLY A 1 107 ? 5.246 2.814 -2.141 1.00 94.56 107 GLY A N 1
ATOM 838 C CA . GLY A 1 107 ? 4.693 3.441 -3.337 1.00 94.56 107 GLY A CA 1
ATOM 839 C C . GLY A 1 107 ? 4.875 2.573 -4.581 1.00 94.56 107 GLY A C 1
ATOM 840 O O . GLY A 1 107 ? 5.614 1.587 -4.577 1.00 94.56 107 GLY A O 1
ATOM 841 N N . HIS A 1 108 ? 4.209 2.948 -5.671 1.00 91.44 108 HIS A N 1
ATOM 842 C CA . HIS A 1 108 ? 4.525 2.382 -6.982 1.00 91.44 108 HIS A CA 1
ATOM 843 C C . HIS A 1 108 ? 5.903 2.883 -7.458 1.00 91.44 108 HIS A C 1
ATOM 845 O O . HIS A 1 108 ? 6.433 3.867 -6.934 1.00 91.44 108 HIS A O 1
ATOM 851 N N . ARG A 1 109 ? 6.522 2.180 -8.408 1.00 90.12 109 ARG A N 1
ATOM 852 C CA . ARG A 1 109 ? 7.774 2.613 -9.037 1.00 90.12 109 ARG A CA 1
ATOM 853 C C . ARG A 1 109 ? 7.502 3.750 -10.004 1.00 90.12 109 ARG A C 1
ATOM 855 O O . ARG A 1 109 ? 6.633 3.635 -10.859 1.00 90.12 109 ARG A O 1
ATOM 862 N N . GLU A 1 110 ? 8.338 4.775 -9.944 1.00 86.75 110 GLU A N 1
ATOM 863 C CA . GLU A 1 110 ? 8.388 5.839 -10.943 1.00 86.75 110 GLU A CA 1
ATOM 864 C C . GLU A 1 110 ? 9.767 5.867 -11.631 1.00 86.75 110 GLU A C 1
ATOM 866 O O . GLU A 1 110 ? 10.643 5.042 -11.368 1.00 86.75 110 GLU A O 1
ATOM 871 N N . ASP A 1 111 ? 9.988 6.829 -12.531 1.00 75.19 111 ASP A N 1
ATOM 872 C CA . ASP A 1 111 ? 11.270 7.032 -13.231 1.00 75.19 111 ASP A CA 1
ATOM 873 C C . ASP A 1 111 ? 12.392 7.593 -12.323 1.00 75.19 111 ASP A C 1
ATOM 875 O O . ASP A 1 111 ? 13.490 7.924 -12.787 1.00 75.19 111 ASP A O 1
ATOM 879 N N . GLY A 1 112 ? 12.117 7.764 -11.028 1.00 75.19 112 GLY A N 1
ATOM 880 C CA . GLY A 1 112 ? 12.939 8.505 -10.085 1.00 75.19 112 GLY A CA 1
ATOM 881 C C . GLY A 1 112 ? 13.961 7.665 -9.318 1.00 75.19 112 GLY A C 1
ATOM 882 O O . GLY A 1 112 ? 13.946 6.442 -9.261 1.00 75.19 112 GLY A O 1
ATOM 883 N N . GLN A 1 113 ? 14.915 8.359 -8.695 1.00 82.38 113 GLN A N 1
ATOM 884 C CA . GLN A 1 113 ? 15.674 7.806 -7.563 1.00 82.38 113 GLN A CA 1
ATOM 885 C C . GLN A 1 113 ? 15.022 8.165 -6.221 1.00 82.38 113 GLN A C 1
ATOM 887 O O . GLN A 1 113 ? 15.392 7.609 -5.190 1.00 82.38 113 GLN A O 1
ATOM 892 N N . ALA A 1 114 ? 14.085 9.116 -6.229 1.00 86.69 114 ALA A N 1
ATOM 893 C CA . ALA A 1 114 ? 13.441 9.624 -5.029 1.00 86.69 114 ALA A CA 1
ATOM 894 C C . ALA A 1 114 ? 12.402 8.631 -4.488 1.00 86.69 114 ALA A C 1
ATOM 896 O O . ALA A 1 114 ? 12.455 8.308 -3.304 1.00 86.69 114 ALA A O 1
ATOM 897 N N . ASP A 1 115 ? 11.540 8.082 -5.350 1.00 89.38 115 ASP A N 1
ATOM 898 C CA . ASP A 1 115 ? 10.606 7.002 -5.008 1.00 89.38 115 ASP A CA 1
ATOM 899 C C . ASP A 1 115 ? 11.368 5.759 -4.536 1.00 89.38 115 ASP A C 1
ATOM 901 O O . ASP A 1 115 ? 11.042 5.194 -3.499 1.00 89.38 115 ASP A O 1
ATOM 905 N N . LEU A 1 116 ? 12.454 5.375 -5.220 1.00 90.56 116 LEU A N 1
ATOM 906 C CA . LEU A 1 116 ? 13.290 4.251 -4.797 1.00 90.56 116 LEU A CA 1
ATOM 907 C C . LEU A 1 116 ? 13.863 4.463 -3.387 1.00 90.56 116 LEU A C 1
ATOM 909 O O . LEU A 1 116 ? 13.830 3.551 -2.562 1.00 90.56 116 LEU A O 1
ATOM 913 N N . ALA A 1 117 ? 14.378 5.660 -3.096 1.00 93.12 117 ALA A N 1
ATOM 914 C CA . ALA A 1 117 ? 14.911 5.989 -1.778 1.00 93.12 117 ALA A CA 1
ATOM 915 C C . ALA A 1 117 ? 13.821 6.025 -0.694 1.00 93.12 117 ALA A C 1
ATOM 917 O O . ALA A 1 117 ? 14.079 5.611 0.435 1.00 93.12 117 ALA A O 1
ATOM 918 N N . ALA A 1 118 ? 12.618 6.502 -1.018 1.00 96.12 118 ALA A N 1
ATOM 919 C CA . ALA A 1 118 ? 11.472 6.500 -0.111 1.00 96.12 118 ALA A CA 1
ATOM 920 C C . ALA A 1 118 ? 10.977 5.067 0.164 1.00 96.12 118 ALA A C 1
ATOM 922 O O . ALA A 1 118 ? 10.828 4.666 1.315 1.00 96.12 118 ALA A O 1
ATOM 923 N N . ASN A 1 119 ? 10.843 4.247 -0.878 1.00 96.12 119 ASN A N 1
ATOM 924 C CA . ASN A 1 119 ? 10.451 2.843 -0.770 1.00 96.12 119 ASN A CA 1
ATOM 925 C C . ASN A 1 119 ? 11.460 2.024 0.045 1.00 96.12 119 ASN A C 1
ATOM 927 O O . ASN A 1 119 ? 11.061 1.196 0.859 1.00 96.12 119 ASN A O 1
ATOM 931 N N . ASN A 1 120 ? 12.762 2.283 -0.109 1.00 96.06 120 ASN A N 1
ATOM 932 C CA . ASN A 1 120 ? 13.781 1.644 0.725 1.00 96.06 120 ASN A CA 1
ATOM 933 C C . ASN A 1 120 ? 13.696 2.079 2.192 1.00 96.06 120 ASN A C 1
ATOM 935 O O . ASN A 1 120 ? 13.842 1.234 3.062 1.00 96.06 120 ASN A O 1
ATOM 939 N N . GLN A 1 121 ? 13.380 3.346 2.483 1.00 98.25 121 GLN A N 1
ATOM 940 C CA . GLN A 1 121 ? 13.142 3.777 3.867 1.00 98.25 121 GLN A CA 1
ATOM 941 C C . GLN A 1 121 ? 11.953 3.046 4.501 1.00 98.25 121 GLN A C 1
ATOM 943 O O . GLN A 1 121 ? 12.038 2.655 5.660 1.00 98.25 121 GLN A O 1
ATOM 948 N N . ILE A 1 122 ? 10.867 2.828 3.750 1.00 98.50 122 ILE A N 1
ATOM 949 C CA . ILE A 1 122 ? 9.714 2.049 4.229 1.00 98.50 122 ILE A CA 1
ATOM 950 C C . ILE A 1 122 ? 10.125 0.598 4.502 1.00 98.50 122 ILE A C 1
ATOM 952 O O . ILE A 1 122 ? 9.815 0.076 5.568 1.00 98.50 122 ILE A O 1
ATOM 956 N N . ARG A 1 123 ? 10.863 -0.042 3.585 1.00 98.38 123 ARG A N 1
ATOM 957 C CA . ARG A 1 123 ? 11.376 -1.411 3.780 1.00 98.38 123 ARG A CA 1
ATOM 958 C C . ARG A 1 123 ? 12.255 -1.522 5.019 1.00 98.38 123 ARG A C 1
ATOM 960 O O . ARG A 1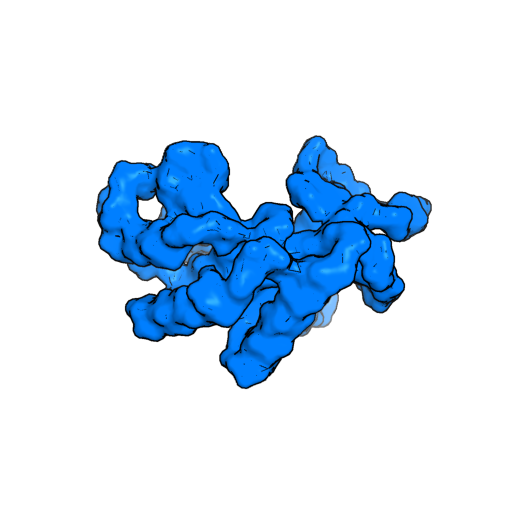 123 ? 12.001 -2.382 5.855 1.00 98.38 123 ARG A O 1
ATOM 967 N N . ASP A 1 124 ? 13.232 -0.627 5.150 1.00 98.56 124 ASP A N 1
ATOM 968 C CA . ASP A 1 124 ? 14.146 -0.591 6.290 1.00 98.56 124 ASP A CA 1
ATOM 969 C C . ASP A 1 124 ? 13.364 -0.408 7.596 1.00 98.56 124 ASP A C 1
ATOM 971 O O . ASP A 1 124 ? 13.640 -1.073 8.593 1.00 98.56 124 ASP A O 1
ATOM 975 N N . TYR A 1 125 ? 12.369 0.481 7.612 1.00 98.62 125 TYR A N 1
ATOM 976 C CA . TYR A 1 125 ? 11.540 0.706 8.790 1.00 98.62 125 TYR A CA 1
ATOM 977 C C . TYR A 1 125 ? 10.725 -0.544 9.158 1.00 98.62 125 TYR A C 1
ATOM 979 O O . TYR A 1 125 ? 10.714 -0.945 10.322 1.00 98.62 125 TYR A O 1
ATOM 987 N N . VAL A 1 126 ? 10.087 -1.195 8.183 1.00 98.44 126 VAL A N 1
ATOM 988 C CA . VAL A 1 126 ? 9.301 -2.414 8.420 1.00 98.44 126 VAL A CA 1
ATOM 989 C C . VAL A 1 126 ? 10.185 -3.560 8.909 1.00 98.44 126 VAL A C 1
ATOM 991 O O . VAL A 1 126 ? 9.833 -4.206 9.894 1.00 98.44 126 VAL A O 1
ATOM 994 N N . GLU A 1 127 ? 11.336 -3.798 8.276 1.00 98.12 127 GLU A N 1
ATOM 995 C CA . GLU A 1 127 ? 12.263 -4.864 8.676 1.00 98.12 127 GLU A CA 1
ATOM 996 C C . GLU A 1 127 ? 12.784 -4.646 10.103 1.00 98.12 127 GLU A C 1
ATOM 998 O O . GLU A 1 127 ? 12.768 -5.569 10.917 1.00 98.12 127 GLU A O 1
ATOM 1003 N N . ASN A 1 128 ? 13.186 -3.417 10.439 1.00 98.38 128 ASN A N 1
ATOM 1004 C CA . ASN A 1 128 ? 13.738 -3.100 11.758 1.00 98.38 128 ASN A CA 1
ATOM 1005 C C . ASN A 1 128 ? 12.703 -3.151 12.893 1.00 98.38 128 ASN A C 1
ATOM 1007 O O . ASN A 1 128 ? 13.096 -3.290 14.052 1.00 98.38 128 ASN A O 1
ATOM 1011 N N . ASN A 1 129 ? 11.410 -3.029 12.580 1.00 97.94 129 ASN A N 1
ATOM 1012 C CA . ASN A 1 129 ? 10.325 -2.987 13.565 1.00 97.94 129 ASN A CA 1
ATOM 1013 C C . ASN A 1 129 ? 9.344 -4.168 13.447 1.00 97.94 129 ASN A C 1
ATOM 1015 O O . ASN A 1 129 ? 8.275 -4.129 14.054 1.00 97.94 129 ASN A O 1
ATOM 1019 N N . GLU A 1 130 ? 9.699 -5.202 12.675 1.00 96.44 130 GLU A N 1
ATOM 1020 C CA . GLU A 1 130 ? 8.921 -6.438 12.490 1.00 96.44 130 GLU A CA 1
ATOM 1021 C C . GLU A 1 130 ? 7.462 -6.195 12.043 1.00 96.44 130 GLU A C 1
ATOM 1023 O O . GLU A 1 130 ? 6.527 -6.847 12.512 1.00 96.44 130 GLU A O 1
ATOM 1028 N N . LYS A 1 131 ? 7.260 -5.241 11.126 1.00 97.31 131 LYS A N 1
ATOM 1029 C CA . LYS A 1 131 ? 5.931 -4.866 10.611 1.00 97.31 131 LYS A CA 1
ATOM 1030 C C . LYS A 1 131 ? 5.484 -5.742 9.435 1.00 97.31 131 LYS A C 1
ATOM 1032 O O . LYS A 1 131 ? 6.278 -6.461 8.827 1.00 97.31 131 LYS A O 1
ATOM 1037 N N . VAL A 1 132 ? 4.203 -5.658 9.071 1.00 96.88 132 VAL A N 1
ATOM 1038 C CA . VAL A 1 132 ? 3.678 -6.270 7.837 1.00 96.88 132 VAL A CA 1
ATOM 1039 C C . VAL A 1 132 ? 3.853 -5.293 6.677 1.00 96.88 132 VAL A C 1
ATOM 1041 O O . VAL A 1 132 ? 3.430 -4.145 6.785 1.00 96.88 132 VAL A O 1
ATOM 1044 N N . LEU A 1 133 ? 4.447 -5.747 5.568 1.00 97.81 133 LEU A N 1
ATOM 1045 C CA . LEU A 1 133 ? 4.671 -4.941 4.365 1.00 97.81 133 LEU A CA 1
ATOM 1046 C C . LEU A 1 133 ? 3.948 -5.523 3.151 1.00 97.81 133 LEU A C 1
ATOM 1048 O O . LEU A 1 133 ? 4.132 -6.693 2.810 1.00 97.81 133 LEU A O 1
ATOM 1052 N N . PHE A 1 134 ? 3.233 -4.662 2.433 1.00 97.62 134 PHE A N 1
ATOM 1053 C CA . PHE A 1 134 ? 2.798 -4.897 1.069 1.00 97.62 134 PHE A CA 1
ATOM 1054 C C . PHE A 1 134 ? 3.647 -4.085 0.083 1.00 97.62 134 PHE A C 1
ATOM 1056 O O . PHE A 1 134 ? 3.507 -2.870 -0.050 1.00 97.62 134 PHE A O 1
ATOM 1063 N N . ASP A 1 135 ? 4.572 -4.757 -0.602 1.00 96.00 135 ASP A N 1
ATOM 1064 C CA . ASP A 1 135 ? 5.605 -4.081 -1.387 1.00 96.00 135 ASP A CA 1
ATOM 1065 C C . ASP A 1 135 ? 5.232 -3.944 -2.874 1.00 96.00 135 ASP A C 1
ATOM 1067 O O . ASP A 1 135 ? 5.602 -4.764 -3.717 1.00 96.00 135 ASP A O 1
ATOM 1071 N N . PHE A 1 136 ? 4.492 -2.889 -3.217 1.00 94.12 136 PHE A N 1
ATOM 1072 C CA . PHE A 1 136 ? 4.181 -2.548 -4.609 1.00 94.12 136 PHE A CA 1
ATOM 1073 C C . PHE A 1 136 ? 5.428 -2.331 -5.457 1.00 94.12 136 PHE A C 1
ATOM 1075 O O . PHE A 1 136 ? 5.505 -2.857 -6.570 1.00 94.12 136 PHE A O 1
ATOM 1082 N N . ALA A 1 137 ? 6.390 -1.573 -4.934 1.00 93.44 137 ALA A N 1
ATOM 1083 C CA . ALA A 1 137 ? 7.607 -1.249 -5.654 1.00 93.44 137 ALA A CA 1
ATOM 1084 C C . ALA A 1 137 ? 8.415 -2.501 -6.019 1.00 93.44 137 ALA A C 1
ATOM 1086 O O . ALA A 1 137 ? 9.017 -2.539 -7.092 1.00 93.44 137 ALA A O 1
ATOM 1087 N N . ASP A 1 138 ? 8.435 -3.520 -5.160 1.00 92.62 138 ASP A N 1
ATOM 1088 C CA . ASP A 1 138 ? 9.074 -4.805 -5.452 1.00 92.62 138 ASP A CA 1
ATOM 1089 C C . ASP A 1 138 ? 8.321 -5.563 -6.551 1.00 92.62 138 ASP A C 1
ATOM 1091 O O . ASP A 1 138 ? 8.909 -5.896 -7.578 1.00 92.62 138 ASP A O 1
ATOM 1095 N N . ILE A 1 139 ? 6.998 -5.706 -6.423 1.00 92.44 139 ILE A N 1
ATOM 1096 C CA . ILE A 1 139 ? 6.158 -6.403 -7.416 1.00 92.44 139 ILE A CA 1
ATOM 1097 C C . ILE A 1 139 ? 6.305 -5.803 -8.825 1.00 92.44 139 ILE A C 1
ATOM 1099 O O . ILE A 1 139 ? 6.201 -6.514 -9.821 1.00 92.44 139 ILE A O 1
ATOM 1103 N N . GLU A 1 140 ? 6.542 -4.499 -8.932 1.00 91.81 140 GLU A N 1
ATOM 1104 C CA . GLU A 1 140 ? 6.746 -3.821 -10.218 1.00 91.81 140 GLU A CA 1
ATOM 1105 C C . GLU A 1 140 ? 8.177 -3.923 -10.755 1.00 91.81 140 GLU A C 1
ATOM 1107 O O . GLU A 1 140 ? 8.405 -3.725 -11.951 1.00 91.81 140 GLU A O 1
ATOM 1112 N N . SER A 1 141 ? 9.133 -4.258 -9.891 1.00 90.44 141 SER A N 1
ATOM 1113 C CA . SER A 1 141 ? 10.552 -4.347 -10.230 1.00 90.44 141 SER A CA 1
ATOM 1114 C C . SER A 1 141 ? 11.016 -5.766 -10.561 1.00 90.44 141 SER A C 1
ATOM 1116 O O . SER A 1 141 ? 12.168 -5.921 -10.959 1.00 90.44 141 SER A O 1
ATOM 1118 N N . TYR A 1 142 ? 10.174 -6.792 -10.415 1.00 90.44 142 TYR A N 1
ATOM 1119 C CA . TYR A 1 142 ? 10.540 -8.186 -10.677 1.00 90.44 142 TYR A CA 1
ATOM 1120 C C . TYR A 1 142 ? 9.553 -8.888 -11.612 1.00 90.44 142 TYR A C 1
ATOM 1122 O O . TYR A 1 142 ? 8.339 -8.706 -11.507 1.00 90.44 142 TYR A O 1
ATOM 1130 N N . ASP A 1 143 ? 10.071 -9.740 -12.501 1.00 90.25 143 ASP A N 1
ATOM 1131 C CA . ASP A 1 143 ? 9.224 -10.732 -13.171 1.00 90.25 143 ASP A CA 1
ATOM 1132 C C . ASP A 1 143 ? 8.890 -11.911 -12.227 1.00 90.25 143 ASP A C 1
ATOM 1134 O O . ASP A 1 143 ? 9.508 -12.069 -11.170 1.00 90.25 143 ASP A O 1
ATOM 1138 N N . PRO A 1 144 ? 7.919 -12.774 -12.586 1.00 89.50 144 PRO A N 1
ATOM 1139 C CA . PRO A 1 144 ? 7.572 -13.941 -11.774 1.00 89.50 144 PRO A CA 1
ATOM 1140 C C . PRO A 1 144 ? 8.686 -14.987 -11.583 1.00 89.50 144 PRO A C 1
ATOM 1142 O O . PRO A 1 144 ? 8.550 -15.815 -10.683 1.00 89.50 144 PRO A O 1
ATOM 1145 N N . ASP A 1 145 ? 9.752 -14.970 -12.392 1.00 89.94 145 ASP A N 1
ATOM 1146 C CA . ASP A 1 145 ? 10.935 -15.831 -12.220 1.00 89.94 145 ASP A CA 1
ATOM 1147 C C . ASP A 1 145 ? 11.983 -15.202 -11.279 1.00 89.94 145 ASP A C 1
ATOM 1149 O O . ASP A 1 145 ? 12.989 -15.837 -10.949 1.00 89.94 145 ASP A O 1
ATOM 1153 N N . GLY A 1 146 ? 11.753 -13.971 -10.814 1.00 89.12 146 GLY A N 1
ATOM 1154 C CA . GLY A 1 146 ? 12.647 -13.240 -9.921 1.00 89.12 146 GLY A CA 1
ATOM 1155 C C . GLY A 1 146 ? 13.746 -12.458 -10.642 1.00 89.12 146 GLY A C 1
ATOM 1156 O O . GLY A 1 146 ? 14.724 -12.052 -10.009 1.00 89.12 146 GLY A O 1
ATOM 1157 N N . THR A 1 147 ? 13.622 -12.216 -11.948 1.00 90.62 147 THR A N 1
ATOM 1158 C CA . THR A 1 147 ? 14.521 -11.298 -12.658 1.00 90.62 147 THR A CA 1
ATOM 1159 C C . THR A 1 147 ? 14.236 -9.867 -12.218 1.00 90.62 147 THR A C 1
ATOM 1161 O O . THR A 1 147 ? 13.112 -9.392 -12.343 1.00 90.62 147 THR A O 1
ATOM 1164 N N . PHE A 1 148 ? 15.266 -9.164 -11.745 1.00 89.50 148 PHE A N 1
ATOM 1165 C CA . PHE A 1 148 ? 15.165 -7.767 -11.322 1.00 89.50 148 PHE A CA 1
ATOM 1166 C C . PHE A 1 148 ? 15.301 -6.782 -12.492 1.00 89.50 148 PHE A C 1
ATOM 1168 O O . PHE A 1 148 ? 16.250 -6.853 -13.279 1.00 89.50 148 PHE A O 1
ATOM 1175 N N . TYR A 1 149 ? 14.413 -5.792 -12.532 1.00 87.69 149 TYR A N 1
ATOM 1176 C CA . TYR A 1 149 ? 14.353 -4.702 -13.501 1.00 87.69 149 TYR A CA 1
ATOM 1177 C C . TYR A 1 149 ? 14.495 -3.353 -12.778 1.00 87.69 149 TYR A C 1
ATOM 1179 O O . TYR A 1 149 ? 13.503 -2.697 -12.465 1.00 87.69 149 TYR A O 1
ATOM 1187 N N . PRO A 1 150 ? 15.733 -2.888 -12.520 1.00 80.44 150 PRO A N 1
ATOM 1188 C CA . PRO A 1 150 ? 15.982 -1.715 -11.673 1.00 80.44 150 PRO A CA 1
ATOM 1189 C C . PRO A 1 150 ? 15.401 -0.404 -12.217 1.00 80.44 150 PRO A C 1
ATOM 1191 O O . PRO A 1 150 ? 15.134 0.512 -11.439 1.00 80.44 150 PRO A O 1
ATOM 1194 N N . ASN A 1 151 ? 15.232 -0.329 -13.539 1.00 79.88 151 ASN A N 1
ATOM 1195 C CA . ASN A 1 151 ? 14.796 0.862 -14.266 1.00 79.88 151 ASN A CA 1
ATOM 1196 C C . ASN A 1 151 ? 13.330 0.774 -14.718 1.00 79.88 151 ASN A C 1
ATOM 1198 O O . ASN A 1 151 ? 12.932 1.561 -15.573 1.00 79.88 151 ASN A O 1
ATOM 1202 N N . ASP A 1 152 ? 12.561 -0.213 -14.243 1.00 82.31 152 ASP A N 1
ATOM 1203 C CA . ASP A 1 152 ? 11.120 -0.206 -14.490 1.00 82.31 152 ASP A CA 1
ATOM 1204 C C . ASP A 1 152 ? 10.443 0.838 -13.591 1.00 82.31 152 ASP A C 1
ATOM 1206 O O . ASP A 1 152 ? 10.881 1.092 -12.468 1.00 82.31 152 ASP A O 1
ATOM 1210 N N . ASN A 1 153 ? 9.393 1.449 -14.122 1.00 80.31 153 ASN A N 1
ATOM 1211 C CA . ASN A 1 153 ? 8.684 2.608 -13.584 1.00 80.31 153 ASN A CA 1
ATOM 1212 C C . ASN A 1 153 ? 7.175 2.315 -13.491 1.00 80.31 153 ASN A C 1
ATOM 1214 O O . ASN A 1 153 ? 6.338 3.166 -13.786 1.00 80.31 153 ASN A O 1
ATOM 1218 N N . GLY A 1 154 ? 6.824 1.048 -13.254 1.00 78.50 154 GLY A N 1
ATOM 1219 C CA . GLY A 1 154 ? 5.440 0.575 -13.223 1.00 78.50 154 GLY A CA 1
ATOM 1220 C C . GLY A 1 154 ? 4.820 0.355 -14.609 1.00 78.50 154 GLY A C 1
ATOM 1221 O O . GLY A 1 154 ? 3.831 -0.377 -14.721 1.00 78.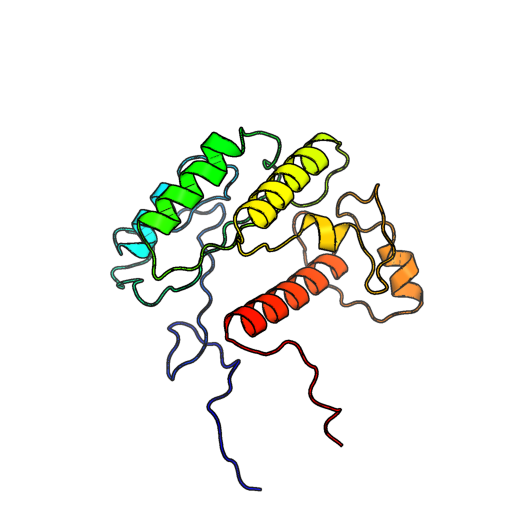50 154 GLY A O 1
ATOM 1222 N N . ALA A 1 155 ? 5.413 0.886 -15.690 1.00 83.06 155 ALA A N 1
ATOM 1223 C CA . ALA A 1 155 ? 4.954 0.636 -17.061 1.00 83.06 155 ALA A CA 1
ATOM 1224 C C . ALA A 1 155 ? 5.174 -0.815 -17.515 1.00 83.06 155 ALA A C 1
ATOM 1226 O O . ALA A 1 155 ? 4.593 -1.238 -18.518 1.00 83.06 155 ALA A O 1
ATOM 1227 N N . CYS A 1 156 ? 5.986 -1.580 -16.782 1.00 85.19 156 CYS A N 1
ATOM 1228 C CA . CYS A 1 156 ? 6.298 -2.967 -17.066 1.00 85.19 156 CYS A CA 1
ATOM 1229 C C . CYS A 1 156 ? 6.861 -3.162 -18.478 1.00 85.19 156 CYS A C 1
ATOM 1231 O O . CYS A 1 156 ? 6.334 -3.906 -19.311 1.00 85.19 156 CYS A O 1
ATOM 1233 N N . SER A 1 157 ? 7.968 -2.482 -18.759 1.00 86.19 157 SER A N 1
ATOM 1234 C CA . SER A 1 157 ? 8.689 -2.568 -20.033 1.00 86.19 157 SER A CA 1
ATOM 1235 C C . SER A 1 157 ? 9.049 -4.016 -20.407 1.00 86.19 157 SER 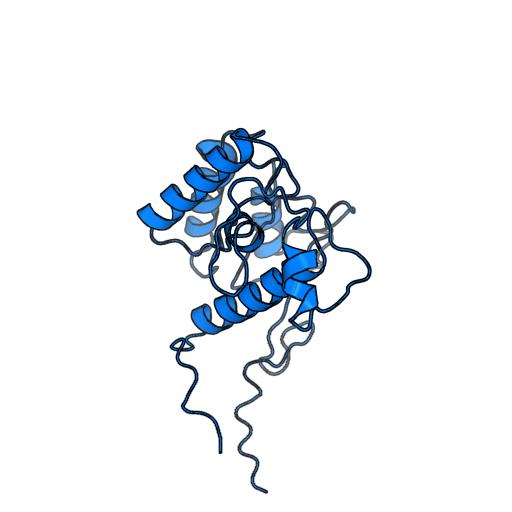A C 1
ATOM 1237 O O . SER A 1 157 ? 9.009 -4.405 -21.580 1.00 86.19 157 SER A O 1
ATOM 1239 N N . TRP A 1 158 ? 9.315 -4.841 -19.396 1.00 87.81 158 TRP A N 1
ATOM 1240 C CA . TRP A 1 158 ? 9.630 -6.260 -19.514 1.00 87.81 158 TRP A CA 1
ATOM 1241 C C . TRP A 1 158 ? 8.401 -7.156 -19.746 1.00 87.81 158 TRP A C 1
ATOM 1243 O O . TRP A 1 158 ? 8.544 -8.223 -20.354 1.00 87.81 158 TRP A O 1
ATOM 1253 N N . CYS A 1 159 ? 7.189 -6.722 -19.363 1.00 89.12 159 CYS A N 1
ATOM 1254 C CA . CYS A 1 159 ? 5.963 -7.526 -19.464 1.00 89.12 159 CYS A CA 1
ATOM 1255 C C . CYS A 1 159 ? 5.730 -8.052 -20.878 1.00 89.12 159 CYS A C 1
ATOM 1257 O O . CYS A 1 159 ? 5.389 -9.213 -21.054 1.00 89.12 159 CYS A O 1
ATOM 1259 N N . SER A 1 160 ? 5.910 -7.217 -21.904 1.00 86.88 160 SER A N 1
ATOM 1260 C CA . SER A 1 160 ? 5.637 -7.617 -23.293 1.00 86.88 160 SER A CA 1
ATOM 1261 C C . SER A 1 160 ? 6.476 -8.819 -23.742 1.00 86.88 160 SER A C 1
ATOM 1263 O O . SER A 1 160 ? 5.978 -9.697 -24.445 1.00 86.88 160 SER A O 1
ATOM 1265 N N . THR A 1 161 ? 7.733 -8.881 -23.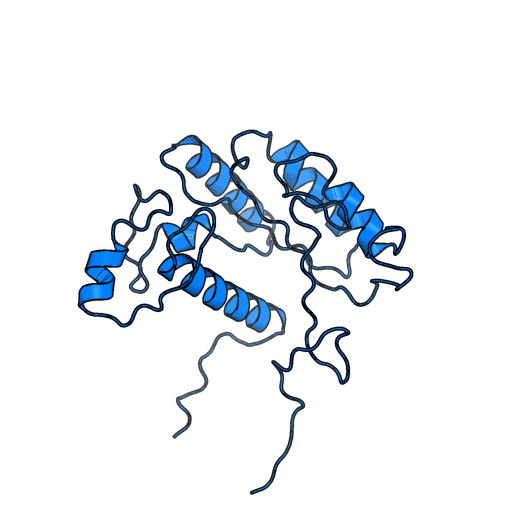296 1.00 89.25 161 THR A N 1
ATOM 1266 C CA . THR A 1 161 ? 8.642 -9.993 -23.589 1.00 89.25 161 THR A CA 1
ATOM 1267 C C . THR A 1 161 ? 8.252 -11.223 -22.779 1.00 89.25 161 THR A C 1
ATOM 1269 O O . THR A 1 161 ? 8.164 -12.315 -23.334 1.00 89.25 161 THR A O 1
ATOM 1272 N N . TRP A 1 162 ? 7.943 -11.040 -21.495 1.00 90.56 162 TRP A N 1
ATOM 1273 C CA . TRP A 1 162 ? 7.490 -12.113 -20.614 1.00 90.56 162 TRP A CA 1
ATOM 1274 C C . TRP A 1 162 ? 6.200 -12.784 -21.120 1.00 90.56 162 TRP A C 1
ATOM 1276 O O . TRP A 1 162 ? 6.115 -14.008 -21.243 1.00 90.56 162 TRP A O 1
ATOM 1286 N N . CYS A 1 163 ? 5.215 -11.970 -21.498 1.00 90.06 163 CYS A N 1
ATOM 1287 C CA . CYS A 1 163 ? 3.907 -12.397 -21.987 1.00 90.06 163 CYS A CA 1
ATOM 1288 C C . CYS A 1 163 ? 3.940 -12.981 -23.409 1.00 90.06 163 CYS A C 1
ATOM 1290 O O . CYS A 1 163 ? 2.936 -13.508 -23.879 1.00 90.06 163 CYS A O 1
ATOM 1292 N N . ALA A 1 164 ? 5.076 -12.918 -24.113 1.00 91.50 164 ALA A N 1
ATOM 1293 C CA . ALA A 1 164 ? 5.229 -13.592 -25.400 1.00 91.50 164 ALA A CA 1
ATOM 1294 C C . ALA A 1 164 ? 5.314 -15.123 -25.247 1.00 91.50 164 ALA A C 1
ATOM 1296 O O . ALA A 1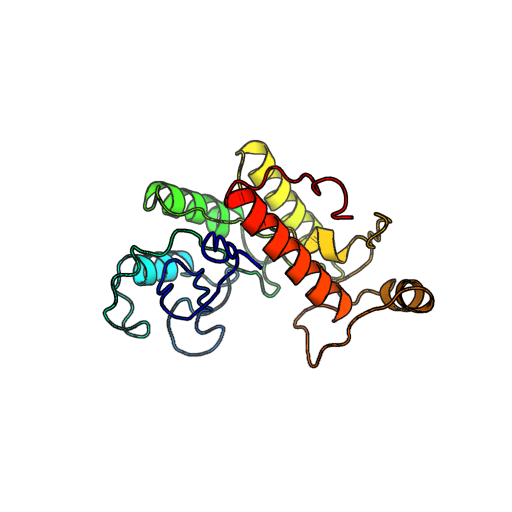 164 ? 4.984 -15.850 -26.186 1.00 91.50 164 ALA A O 1
ATOM 1297 N N . SER A 1 165 ? 5.744 -15.614 -24.078 1.00 92.62 165 SER A N 1
ATOM 1298 C CA . SER A 1 165 ? 5.830 -17.046 -23.759 1.00 92.62 165 SER A CA 1
ATOM 1299 C C . SER A 1 165 ? 4.975 -17.485 -22.566 1.00 92.62 165 SER A C 1
ATOM 1301 O O . SER A 1 165 ? 4.931 -18.680 -22.283 1.00 92.62 165 SER A O 1
ATOM 1303 N N . HIS A 1 166 ? 4.284 -16.561 -21.891 1.00 91.31 166 HIS A N 1
ATOM 1304 C CA . HIS A 1 166 ? 3.432 -16.839 -20.731 1.00 91.31 166 HIS A CA 1
ATOM 1305 C C . HIS A 1 166 ? 2.038 -16.239 -20.894 1.00 91.31 166 HIS A C 1
ATOM 1307 O O . HIS A 1 166 ? 1.856 -15.210 -21.541 1.00 91.31 166 HIS A O 1
ATOM 1313 N N . GLU A 1 167 ? 1.045 -16.866 -20.266 1.00 88.50 167 GLU A N 1
ATOM 1314 C CA . GLU A 1 167 ? -0.296 -16.298 -20.200 1.00 88.50 167 GLU A CA 1
ATOM 1315 C C . GLU A 1 167 ? -0.310 -15.092 -19.254 1.00 88.50 167 GLU A C 1
ATOM 1317 O O . GLU A 1 167 ? 0.062 -15.190 -18.084 1.00 88.50 167 GLU A O 1
ATOM 1322 N N . CYS A 1 168 ? -0.753 -13.950 -19.776 1.00 88.62 168 CYS A N 1
ATOM 1323 C CA . CYS A 1 168 ? -0.882 -12.714 -19.021 1.00 88.62 168 CYS A CA 1
ATOM 1324 C C . CYS A 1 168 ? -2.323 -12.204 -19.103 1.00 88.62 168 CYS A C 1
ATOM 1326 O O . CYS A 1 168 ? -2.804 -11.930 -20.207 1.00 88.62 168 CYS A O 1
ATOM 1328 N N . PRO A 1 169 ? -3.018 -12.041 -17.966 1.00 86.31 169 PRO A N 1
ATOM 1329 C CA . PRO A 1 169 ? -4.358 -11.478 -17.966 1.00 86.31 169 PRO A CA 1
ATOM 1330 C C . PRO A 1 169 ? -4.342 -10.006 -18.391 1.00 86.31 169 PRO A C 1
ATOM 1332 O O . PRO A 1 169 ? -3.477 -9.223 -17.994 1.00 86.31 169 PRO A O 1
ATOM 1335 N N . SER A 1 170 ? -5.338 -9.624 -19.188 1.00 83.62 170 SER A N 1
ATOM 1336 C CA . SER A 1 170 ? -5.640 -8.226 -19.500 1.00 83.62 170 SER A CA 1
ATOM 1337 C C . SER A 1 170 ? -6.606 -7.635 -18.475 1.00 83.62 170 SER A C 1
ATOM 1339 O O . SER A 1 170 ? -7.424 -8.355 -17.904 1.00 83.62 170 SER A O 1
ATOM 1341 N N . CYS A 1 171 ? -6.587 -6.316 -18.318 1.00 85.06 171 CYS A N 1
ATOM 1342 C CA . CYS A 1 171 ? -7.532 -5.573 -17.490 1.00 85.06 171 CYS A CA 1
ATOM 1343 C C . CYS A 1 171 ? -8.051 -4.335 -18.240 1.00 85.06 171 CYS A C 1
ATOM 1345 O O . CYS A 1 171 ? -7.471 -3.936 -19.249 1.00 85.06 171 CYS A O 1
ATOM 1347 N N . GLY A 1 172 ? -9.162 -3.751 -17.779 1.00 85.94 172 GLY A N 1
ATOM 1348 C CA . GLY A 1 172 ? -9.715 -2.530 -18.383 1.00 85.94 172 GLY A CA 1
ATOM 1349 C C . GLY A 1 172 ? -8.869 -1.291 -18.079 1.00 85.94 172 GLY A C 1
ATOM 1350 O O . GLY A 1 172 ? -8.575 -0.502 -18.972 1.00 85.94 172 GLY A O 1
ATOM 1351 N N . SER A 1 173 ? -8.448 -1.152 -16.825 1.00 86.44 173 SER A N 1
ATOM 1352 C CA . SER A 1 173 ? -7.567 -0.089 -16.349 1.00 86.44 173 SER A CA 1
ATOM 1353 C C . SER A 1 173 ? -6.785 -0.569 -15.133 1.00 86.44 173 SER A C 1
ATOM 1355 O O . SER A 1 173 ? -7.261 -1.416 -14.378 1.00 86.44 173 SER A O 1
ATOM 1357 N N . CYS A 1 174 ? -5.595 -0.011 -14.947 1.00 86.44 174 CYS A N 1
ATOM 1358 C CA . CYS A 1 174 ? -4.739 -0.237 -13.793 1.00 86.44 174 CYS A CA 1
ATOM 1359 C C . CYS A 1 174 ? -4.035 1.092 -13.505 1.00 86.44 174 CYS A C 1
ATOM 1361 O O . CYS A 1 174 ? -3.207 1.537 -14.299 1.00 86.44 174 CYS A O 1
ATOM 1363 N N . SER A 1 175 ? -4.445 1.786 -12.445 1.00 86.06 175 SER A N 1
ATOM 1364 C CA . SER A 1 175 ? -3.859 3.083 -12.105 1.00 86.06 175 SER A CA 1
ATOM 1365 C C . SER A 1 175 ? -2.401 2.898 -11.697 1.00 86.06 175 SER A C 1
ATOM 1367 O O . SER A 1 175 ? -2.080 1.975 -10.948 1.00 86.06 175 SER A O 1
ATOM 1369 N N . HIS A 1 176 ? -1.533 3.771 -12.213 1.00 85.69 176 HIS A N 1
ATOM 1370 C CA . HIS A 1 176 ? -0.101 3.811 -11.892 1.00 85.69 176 HIS A CA 1
ATOM 1371 C C . HIS A 1 176 ? 0.673 2.513 -12.172 1.00 85.69 176 HIS A C 1
ATOM 1373 O O . HIS A 1 176 ? 1.754 2.314 -11.633 1.00 85.69 176 HIS A O 1
ATOM 1379 N N . SER A 1 177 ? 0.136 1.596 -12.989 1.00 87.62 177 SER A N 1
ATOM 1380 C CA . SER A 1 177 ? 0.801 0.318 -13.245 1.00 87.62 177 SER A CA 1
ATOM 1381 C C . SER A 1 177 ? 0.285 -0.379 -14.509 1.00 87.62 177 SER A C 1
ATOM 1383 O O . SER A 1 177 ? -0.746 -0.027 -15.086 1.00 87.62 177 SER A O 1
ATOM 1385 N N . HIS A 1 178 ? 1.003 -1.403 -14.961 1.00 89.81 178 HIS A N 1
ATOM 1386 C CA . HIS A 1 178 ? 0.579 -2.271 -16.057 1.00 89.81 178 HIS A CA 1
ATOM 1387 C C . HIS A 1 178 ? -0.417 -3.344 -15.574 1.00 89.81 178 HIS A C 1
ATOM 1389 O O . HIS A 1 178 ? -0.279 -3.883 -14.477 1.00 89.81 178 HIS A O 1
ATOM 1395 N N . CYS A 1 179 ? -1.385 -3.748 -16.412 1.00 90.50 179 CYS A N 1
ATOM 1396 C CA . CYS A 1 179 ? -2.413 -4.741 -16.041 1.00 90.50 179 CYS A CA 1
ATOM 1397 C C . CYS A 1 179 ? -1.850 -6.046 -15.461 1.00 90.50 179 CYS A C 1
ATOM 1399 O O . CYS A 1 179 ? -2.411 -6.604 -14.519 1.00 90.50 179 CYS A O 1
ATOM 1401 N N . PHE A 1 180 ? -0.733 -6.527 -16.009 1.00 91.00 180 PHE A N 1
ATOM 1402 C CA . PHE A 1 180 ? -0.076 -7.725 -15.491 1.00 91.00 180 PHE A CA 1
ATOM 1403 C C . PHE A 1 180 ? 0.429 -7.531 -14.054 1.00 91.00 180 PHE A C 1
ATOM 1405 O O . PHE A 1 180 ? 0.223 -8.400 -13.209 1.00 91.00 180 PHE A O 1
ATOM 1412 N N . ASN A 1 181 ? 1.005 -6.366 -13.753 1.00 90.75 181 ASN A N 1
ATOM 1413 C CA . ASN A 1 181 ? 1.452 -6.025 -12.407 1.00 90.75 181 ASN A CA 1
ATOM 1414 C C . ASN A 1 181 ? 0.266 -5.835 -11.459 1.00 90.75 181 ASN A C 1
ATOM 1416 O O . ASN A 1 181 ? 0.326 -6.341 -10.346 1.00 90.75 181 ASN A O 1
ATOM 1420 N N . CYS A 1 182 ? -0.851 -5.240 -11.897 1.00 91.06 182 CYS A N 1
ATOM 1421 C CA . CYS A 1 182 ? -2.097 -5.232 -11.112 1.00 91.06 182 CYS A CA 1
ATOM 1422 C C . CYS A 1 182 ? -2.544 -6.647 -10.713 1.00 91.06 182 CYS A C 1
ATOM 1424 O O . CYS A 1 182 ? -2.910 -6.894 -9.564 1.00 91.06 182 CYS A O 1
ATOM 1426 N N . TYR A 1 183 ? -2.481 -7.602 -11.642 1.00 91.56 183 TYR A N 1
ATOM 1427 C CA . TYR A 1 183 ? -2.804 -8.991 -11.330 1.00 91.56 183 TYR A CA 1
ATOM 1428 C C . TYR A 1 183 ? -1.802 -9.615 -10.344 1.00 91.56 183 TYR A C 1
ATOM 1430 O O . TYR A 1 183 ? -2.201 -10.334 -9.427 1.00 91.56 183 TYR A O 1
ATOM 1438 N N . ASN A 1 184 ? -0.506 -9.321 -10.488 1.00 91.38 184 ASN A N 1
ATOM 1439 C CA . ASN A 1 184 ? 0.521 -9.766 -9.541 1.00 91.38 184 ASN A CA 1
ATOM 1440 C C . ASN A 1 184 ? 0.320 -9.169 -8.140 1.00 91.38 184 ASN A C 1
ATOM 1442 O O . ASN A 1 184 ? 0.390 -9.913 -7.165 1.00 91.38 184 ASN A O 1
ATOM 1446 N N . LYS A 1 185 ? -0.038 -7.883 -8.044 1.00 92.44 185 LYS A N 1
ATOM 1447 C CA . LYS A 1 185 ? -0.427 -7.209 -6.797 1.00 92.44 185 LYS A CA 1
ATOM 1448 C C . LYS A 1 185 ? -1.613 -7.905 -6.138 1.00 92.44 185 LYS A C 1
ATOM 1450 O O . LYS A 1 185 ? -1.536 -8.236 -4.963 1.00 92.44 185 LYS A O 1
ATOM 1455 N N . GLY A 1 186 ? -2.658 -8.231 -6.901 1.00 90.81 186 GLY A N 1
ATOM 1456 C CA . GLY A 1 186 ? -3.801 -8.992 -6.387 1.00 90.81 186 GLY A CA 1
ATOM 1457 C C . GLY A 1 186 ? -3.410 -10.370 -5.840 1.00 90.81 186 GLY A C 1
ATOM 1458 O O . GLY A 1 186 ? -3.831 -10.743 -4.748 1.00 90.81 186 GLY A O 1
ATOM 1459 N N . LYS A 1 187 ? -2.559 -11.123 -6.553 1.00 90.25 187 LYS A N 1
ATOM 1460 C CA . LYS A 1 187 ? -2.041 -12.415 -6.061 1.00 90.25 187 LYS A CA 1
ATOM 1461 C C . LYS A 1 187 ? -1.243 -12.258 -4.765 1.00 90.25 187 LYS A C 1
ATOM 1463 O O . LYS A 1 187 ? -1.451 -13.032 -3.836 1.00 90.25 187 LYS A O 1
ATOM 1468 N N . ALA A 1 188 ? -0.348 -11.273 -4.712 1.00 92.81 188 ALA A N 1
ATOM 1469 C CA . ALA A 1 188 ? 0.474 -10.997 -3.540 1.00 92.81 188 ALA A CA 1
ATOM 1470 C C . ALA A 1 188 ? -0.379 -10.567 -2.336 1.00 92.81 188 ALA A C 1
ATOM 1472 O O . ALA A 1 188 ? -0.154 -11.059 -1.235 1.00 92.81 188 ALA A O 1
ATOM 1473 N N . PHE A 1 189 ? -1.409 -9.744 -2.557 1.00 91.75 189 PHE A N 1
ATOM 1474 C CA . PHE A 1 189 ? -2.368 -9.344 -1.529 1.00 91.75 189 PHE A CA 1
ATOM 1475 C C . PHE A 1 189 ? -3.083 -10.555 -0.918 1.00 91.75 189 PHE A C 1
ATOM 1477 O O . PHE A 1 189 ? -3.047 -10.752 0.294 1.00 91.75 189 PHE A O 1
ATOM 1484 N N . TRP A 1 190 ? -3.655 -11.434 -1.749 1.00 87.44 190 TRP A N 1
ATOM 1485 C CA . TRP A 1 190 ? -4.318 -12.647 -1.257 1.00 87.44 190 TRP A CA 1
ATOM 1486 C C . TRP A 1 190 ? -3.364 -13.602 -0.544 1.00 87.44 190 TRP A C 1
ATOM 1488 O O . TRP A 1 190 ? -3.731 -14.201 0.466 1.00 87.44 190 TRP A O 1
ATOM 1498 N N . TRP A 1 191 ? -2.137 -13.737 -1.049 1.00 89.44 191 TRP A N 1
ATOM 1499 C CA . TRP A 1 191 ? -1.107 -14.535 -0.395 1.00 89.44 191 TRP A CA 1
ATOM 1500 C C . TRP A 1 191 ? -0.774 -13.975 0.994 1.00 89.44 191 TRP A C 1
ATOM 1502 O O . TRP A 1 191 ? -0.783 -14.725 1.967 1.00 89.44 191 TRP A O 1
ATOM 1512 N N . MET A 1 192 ? -0.557 -12.661 1.107 1.00 91.81 192 MET A N 1
ATOM 1513 C CA . MET A 1 192 ? -0.284 -11.972 2.370 1.00 91.81 192 MET A CA 1
ATOM 1514 C C . MET A 1 192 ? -1.427 -12.162 3.375 1.00 91.81 192 MET A C 1
ATOM 1516 O O . MET A 1 192 ? -1.177 -12.608 4.493 1.00 91.81 192 MET A O 1
ATOM 1520 N N . LEU A 1 193 ? -2.679 -11.920 2.973 1.00 88.00 193 LEU A N 1
ATOM 1521 C CA . LEU A 1 193 ? -3.835 -12.112 3.854 1.00 88.00 193 LEU A CA 1
ATOM 1522 C C . LEU A 1 193 ? -3.973 -13.563 4.328 1.00 88.00 193 LEU A C 1
ATOM 1524 O O . LEU A 1 193 ? -4.226 -13.809 5.506 1.00 88.00 193 LEU A O 1
ATOM 1528 N N . ALA A 1 194 ? -3.754 -14.545 3.447 1.00 86.38 194 ALA A N 1
ATOM 1529 C CA . ALA A 1 194 ? -3.788 -15.953 3.838 1.00 86.38 194 ALA A CA 1
ATOM 1530 C C . ALA A 1 194 ? -2.711 -16.280 4.888 1.00 86.38 194 ALA A C 1
ATOM 1532 O O . ALA A 1 194 ? -2.976 -17.022 5.836 1.00 86.38 194 ALA A O 1
ATOM 1533 N N . ARG A 1 195 ? -1.509 -15.708 4.747 1.00 88.00 195 ARG A N 1
ATOM 1534 C CA . ARG A 1 195 ? -0.415 -15.857 5.719 1.00 88.00 195 ARG A CA 1
ATOM 1535 C C . ARG A 1 195 ? -0.766 -15.222 7.061 1.00 88.00 195 ARG A C 1
ATOM 1537 O O . ARG A 1 195 ? -0.572 -15.866 8.088 1.00 88.00 195 ARG A O 1
ATOM 1544 N N . MET A 1 196 ? -1.334 -14.017 7.048 1.00 87.06 196 MET A N 1
ATOM 1545 C CA . MET A 1 196 ? -1.811 -13.327 8.254 1.00 87.06 196 MET A CA 1
ATOM 1546 C C . MET A 1 196 ? -2.927 -14.110 8.961 1.00 87.06 196 MET A C 1
ATOM 1548 O O . MET A 1 196 ? -2.946 -14.182 10.184 1.00 87.06 196 MET A O 1
ATOM 1552 N N . ALA A 1 197 ? -3.795 -14.790 8.205 1.00 84.44 197 ALA A N 1
ATOM 1553 C CA . ALA A 1 197 ? -4.834 -15.673 8.738 1.00 84.44 197 ALA A CA 1
ATOM 1554 C C . ALA A 1 197 ? -4.307 -17.033 9.256 1.00 84.44 197 ALA A C 1
ATOM 1556 O O . ALA A 1 197 ? -5.092 -17.879 9.686 1.00 84.44 197 ALA A O 1
ATOM 1557 N N . GLY A 1 198 ? -2.989 -17.269 9.218 1.00 83.44 198 GLY A N 1
ATOM 1558 C CA . GLY A 1 198 ? -2.347 -18.455 9.788 1.00 83.44 198 GLY A CA 1
ATOM 1559 C C . GLY A 1 198 ? -2.048 -19.587 8.803 1.00 83.44 198 GLY A C 1
ATOM 1560 O O . GLY A 1 198 ? -1.669 -20.675 9.241 1.00 83.44 198 GLY A O 1
ATOM 1561 N N . TRP A 1 199 ? -2.176 -19.377 7.486 1.00 83.94 199 TRP A N 1
ATOM 1562 C CA . TRP A 1 199 ? -1.667 -20.351 6.516 1.00 83.94 199 TRP A CA 1
ATOM 1563 C C . TRP A 1 199 ? -0.140 -20.440 6.606 1.00 83.94 199 TRP A C 1
ATOM 1565 O O . TRP A 1 199 ? 0.563 -19.433 6.539 1.00 83.94 199 TRP A O 1
ATOM 1575 N N . ASP A 1 200 ? 0.392 -21.658 6.707 1.00 84.81 200 ASP A N 1
ATOM 1576 C CA . ASP A 1 200 ? 1.823 -21.927 6.893 1.00 84.81 200 ASP A CA 1
ATOM 1577 C C . ASP A 1 200 ? 2.698 -21.633 5.662 1.00 84.81 200 ASP A C 1
ATOM 1579 O O . ASP A 1 200 ? 3.926 -21.644 5.770 1.00 84.81 200 ASP A O 1
ATOM 1583 N N . GLY A 1 201 ? 2.091 -21.241 4.537 1.00 78.44 201 GLY A N 1
ATOM 1584 C CA . GLY A 1 201 ? 2.801 -20.839 3.323 1.00 78.44 201 GLY A CA 1
ATOM 1585 C C . GLY A 1 201 ? 3.338 -22.026 2.529 1.00 78.44 201 GLY A C 1
ATOM 1586 O O . GLY A 1 201 ? 4.066 -21.831 1.556 1.00 78.44 201 GLY A O 1
ATOM 1587 N N . THR A 1 202 ? 2.980 -23.251 2.917 1.00 80.50 202 THR A N 1
ATOM 1588 C CA . THR A 1 202 ? 3.281 -24.444 2.140 1.00 80.50 202 THR A CA 1
ATOM 1589 C C . THR A 1 202 ? 2.133 -24.707 1.177 1.00 80.50 202 THR A C 1
ATOM 1591 O O . THR A 1 202 ? 0.956 -24.754 1.551 1.00 80.50 202 THR A O 1
ATOM 1594 N N . ALA A 1 203 ? 2.463 -24.861 -0.104 1.00 63.88 203 ALA A N 1
ATOM 1595 C CA . ALA A 1 203 ? 1.561 -25.547 -1.007 1.00 63.88 203 ALA A CA 1
ATOM 1596 C C . ALA A 1 203 ? 1.516 -26.990 -0.505 1.00 63.88 203 ALA A C 1
ATOM 1598 O O . ALA A 1 203 ? 2.496 -27.719 -0.662 1.00 63.88 203 ALA A O 1
ATOM 1599 N N . GLY A 1 204 ? 0.430 -27.372 0.171 1.00 56.81 204 GLY A N 1
ATOM 1600 C CA . GLY A 1 204 ? 0.206 -28.772 0.511 1.00 56.81 204 GLY A CA 1
ATOM 1601 C C . GLY A 1 204 ? 0.437 -29.605 -0.746 1.00 56.81 204 GLY A C 1
ATOM 1602 O O . GLY A 1 204 ? -0.016 -29.200 -1.822 1.00 56.81 204 GLY A O 1
ATOM 1603 N N . ASP A 1 205 ? 1.207 -30.691 -0.615 1.00 44.12 205 ASP A N 1
ATOM 1604 C CA . ASP A 1 205 ? 1.526 -31.611 -1.707 1.00 44.12 205 ASP A CA 1
ATOM 1605 C C . ASP A 1 205 ? 0.323 -31.748 -2.640 1.00 44.12 205 ASP A C 1
ATOM 1607 O O . ASP A 1 205 ? -0.793 -31.997 -2.173 1.00 44.12 205 ASP A O 1
ATOM 1611 N N . ALA A 1 206 ? 0.558 -31.504 -3.934 1.00 43.09 206 ALA A N 1
ATOM 1612 C CA . ALA A 1 206 ? -0.462 -31.445 -4.971 1.00 43.09 206 ALA A CA 1
ATOM 1613 C C . ALA A 1 206 ? -1.599 -32.440 -4.706 1.00 43.09 206 ALA A C 1
ATOM 1615 O O . ALA A 1 206 ? -1.366 -33.645 -4.589 1.00 43.09 206 ALA A O 1
ATOM 1616 N N . CYS A 1 207 ? -2.824 -31.923 -4.603 1.00 33.03 207 CYS A N 1
ATOM 1617 C CA . CYS A 1 207 ? -4.017 -32.754 -4.543 1.00 33.03 207 CYS A CA 1
ATOM 1618 C C . CYS A 1 207 ? -4.016 -33.675 -5.785 1.00 33.03 207 CYS A C 1
ATOM 1620 O O . CYS A 1 207 ? -3.981 -33.138 -6.897 1.00 33.03 207 CYS A O 1
ATOM 1622 N N . PRO A 1 208 ? -3.966 -35.013 -5.626 1.00 37.28 208 PRO A N 1
ATOM 1623 C CA . PRO A 1 208 ? -4.003 -35.945 -6.751 1.00 37.28 208 PRO A CA 1
ATOM 1624 C C . PRO A 1 208 ? -5.338 -35.914 -7.503 1.00 37.28 208 PRO A C 1
ATOM 1626 O O . PRO A 1 208 ? -6.382 -35.622 -6.874 1.00 37.28 208 PRO A O 1
#

Secondary structure (DSSP, 8-state):
--------TT-B-TT-TTT-B------BTSSSSSBS-TTSTTHHHHHHHHHTT--TTT-S---TT--EEE---SS-TTTS-HIIIIIHHHHHHHHH-TTSEEEEEPPPP-S-SHHHHHHHHHHHHHHHTT-EEE-HHHHHHB-TT--B-TT--SS-TTHHHHTTTS-----S--TTS-HHHHHHHHHHHHHHHHHHTT--S---S---